Protein AF-0000000067832628 (afdb_homodimer)

pLDDT: mean 92.85, std 12.93, range [36.22, 98.94]

Structure (mmCIF, N/CA/C/O backbone):
data_AF-0000000067832628-model_v1
#
loop_
_entity.id
_entity.type
_entity.pdbx_description
1 polymer 'SnoaL-like domain-containing protein'
#
loop_
_atom_site.group_PDB
_atom_site.id
_atom_site.type_symbol
_atom_site.label_atom_id
_atom_site.label_alt_id
_atom_site.label_comp_id
_atom_site.label_asym_id
_atom_site.label_entity_id
_atom_site.label_seq_id
_atom_site.pdbx_PDB_ins_code
_atom_site.Cartn_x
_atom_site.Cartn_y
_atom_site.Cartn_z
_atom_site.occupancy
_atom_site.B_iso_or_equiv
_atom_site.auth_seq_id
_atom_site.auth_comp_id
_atom_site.auth_asym_id
_atom_site.auth_atom_id
_atom_site.pdbx_PDB_model_num
ATOM 1 N N . MET A 1 1 ? -8.328 -36.156 -9.133 1 36.62 1 MET A N 1
ATOM 2 C CA . MET A 1 1 ? -7.199 -35.406 -8.57 1 36.62 1 MET A CA 1
ATOM 3 C C . MET A 1 1 ? -7.598 -34.688 -7.281 1 36.62 1 MET A C 1
ATOM 5 O O . MET A 1 1 ? -8.711 -34.188 -7.172 1 36.62 1 MET A O 1
ATOM 9 N N . SER A 1 2 ? -7.277 -35.125 -6.055 1 39.22 2 SER A N 1
ATOM 10 C CA . SER A 1 2 ? -7.578 -34.562 -4.734 1 39.22 2 SER A CA 1
ATOM 11 C C . SER A 1 2 ? -7.492 -33.062 -4.73 1 39.22 2 SER A C 1
ATOM 13 O O . SER A 1 2 ? -6.602 -32.469 -5.355 1 39.22 2 SER A O 1
ATOM 15 N N . GLU A 1 3 ? -8.57 -32.375 -4.977 1 45.94 3 GLU A N 1
ATOM 16 C CA . GLU A 1 3 ? -8.547 -30.922 -4.805 1 45.94 3 GLU A CA 1
ATOM 17 C C . GLU A 1 3 ? -7.59 -30.516 -3.684 1 45.94 3 GLU A C 1
ATOM 19 O O . GLU A 1 3 ? -7.824 -30.828 -2.516 1 45.94 3 GLU A O 1
ATOM 24 N N . THR A 1 4 ? -6.332 -30.781 -3.787 1 56.31 4 THR A N 1
ATOM 25 C CA . THR A 1 4 ? -5.32 -30.484 -2.779 1 56.31 4 THR A CA 1
ATOM 26 C C . THR A 1 4 ? -5.664 -29.203 -2.029 1 56.31 4 THR A C 1
ATOM 28 O O . THR A 1 4 ? -5.848 -28.156 -2.643 1 56.31 4 THR A O 1
ATOM 31 N N . GLN A 1 5 ? -6.211 -29.453 -0.87 1 78 5 GLN A N 1
ATOM 32 C CA . GLN A 1 5 ? -6.613 -28.391 0.056 1 78 5 GLN A CA 1
ATOM 33 C C . GLN A 1 5 ? -5.473 -27.406 0.296 1 78 5 GLN A C 1
ATOM 35 O O . GLN A 1 5 ? -4.398 -27.797 0.759 1 78 5 GLN A O 1
ATOM 40 N N . ARG A 1 6 ? -5.449 -26.344 -0.487 1 85.94 6 ARG A N 1
ATOM 41 C CA . ARG A 1 6 ? -4.441 -25.297 -0.291 1 85.94 6 ARG A CA 1
ATOM 42 C C . ARG A 1 6 ? -4.605 -24.625 1.067 1 85.94 6 ARG A C 1
ATOM 44 O O . ARG A 1 6 ? -5.73 -24.406 1.521 1 85.94 6 ARG A O 1
ATOM 51 N N . ASP A 1 7 ? -3.395 -24.453 1.69 1 93.5 7 ASP A N 1
ATOM 52 C CA . ASP A 1 7 ? -3.432 -23.594 2.867 1 93.5 7 ASP A CA 1
ATOM 53 C C . ASP A 1 7 ? -4.059 -22.234 2.535 1 93.5 7 ASP A C 1
ATOM 55 O O . ASP A 1 7 ? -4.07 -21.828 1.376 1 93.5 7 ASP A O 1
ATOM 59 N N . VAL A 1 8 ? -4.691 -21.672 3.5 1 96.44 8 VAL A N 1
ATOM 60 C CA . VAL A 1 8 ? -5.352 -20.375 3.316 1 96.44 8 VAL A CA 1
ATOM 61 C C . VAL A 1 8 ? -4.672 -19.328 4.188 1 96.44 8 VAL A C 1
ATOM 63 O O . VAL A 1 8 ? -4.047 -19.656 5.199 1 96.44 8 VAL A O 1
ATOM 66 N N . ALA A 1 9 ? -4.715 -18.094 3.756 1 98.38 9 ALA A N 1
ATOM 67 C CA . ALA A 1 9 ? -4.152 -16.984 4.523 1 98.38 9 ALA A CA 1
ATOM 68 C C . ALA A 1 9 ? -5.102 -16.547 5.633 1 98.38 9 ALA A C 1
ATOM 70 O O . ALA A 1 9 ? -6.105 -15.875 5.371 1 98.38 9 ALA A O 1
ATOM 71 N N . ARG A 1 10 ? -4.785 -16.859 6.832 1 98 10 ARG A N 1
ATOM 72 C CA . ARG A 1 10 ? -5.629 -16.469 7.957 1 98 10 ARG A CA 1
ATOM 73 C C . ARG A 1 10 ? -5.172 -15.141 8.547 1 98 10 ARG A C 1
ATOM 75 O O . ARG A 1 10 ? -5.902 -14.516 9.32 1 98 10 ARG A O 1
ATOM 82 N N . GLU A 1 11 ? -3.949 -14.797 8.258 1 98 11 GLU A N 1
ATOM 83 C CA . GLU A 1 11 ? -3.383 -13.477 8.531 1 98 11 GLU A CA 1
ATOM 84 C C . GLU A 1 11 ? -2.824 -12.844 7.254 1 98 11 GLU A C 1
ATOM 86 O O . GLU A 1 11 ? -2.424 -13.555 6.328 1 98 11 GLU A O 1
ATOM 91 N N . PRO A 1 12 ? -2.875 -11.492 7.176 1 98.44 12 PRO A N 1
ATOM 92 C CA . PRO A 1 12 ? -2.297 -10.883 5.977 1 98.44 12 PRO A CA 1
ATOM 93 C C . PRO A 1 12 ? -0.856 -11.328 5.727 1 98.44 12 PRO A C 1
ATOM 95 O O . PRO A 1 12 ? -0.431 -11.438 4.574 1 98.44 12 PRO A O 1
ATOM 98 N N . GLU A 1 13 ? -0.08 -11.648 6.793 1 96.38 13 GLU A N 1
ATOM 99 C CA . GLU A 1 13 ? 1.323 -12.039 6.695 1 96.38 13 GLU A CA 1
ATOM 100 C C . GLU A 1 13 ? 1.474 -13.398 6.02 1 96.38 13 GLU A C 1
ATOM 102 O O . GLU A 1 13 ? 2.561 -13.75 5.559 1 96.38 13 GLU A O 1
ATOM 107 N N . ASP A 1 14 ? 0.43 -14.117 6 1 97.62 14 ASP A N 1
ATOM 108 C CA . ASP A 1 14 ? 0.481 -15.445 5.391 1 97.62 14 ASP A CA 1
ATOM 109 C C . ASP A 1 14 ? 0.56 -15.352 3.867 1 97.62 14 ASP A C 1
ATOM 111 O O . ASP A 1 14 ? 0.99 -16.297 3.203 1 97.62 14 ASP A O 1
ATOM 115 N N . LEU A 1 15 ? 0.128 -14.211 3.334 1 98.5 15 LEU A N 1
ATOM 116 C CA . LEU A 1 15 ? -0.035 -14.094 1.89 1 98.5 15 LEU A CA 1
ATOM 117 C C . LEU A 1 15 ? 1.312 -14.188 1.18 1 98.5 15 LEU A C 1
ATOM 119 O O . LEU A 1 15 ? 1.446 -14.922 0.197 1 98.5 15 LEU A O 1
ATOM 123 N N . ALA A 1 16 ? 2.293 -13.523 1.692 1 96.75 16 ALA A N 1
ATOM 124 C CA . ALA A 1 16 ? 3.609 -13.562 1.061 1 96.75 16 ALA A CA 1
ATOM 125 C C . ALA A 1 16 ? 4.207 -14.969 1.124 1 96.75 16 ALA A C 1
ATOM 127 O O . ALA A 1 16 ? 4.793 -15.445 0.15 1 96.75 16 ALA A O 1
ATOM 128 N N . ARG A 1 17 ? 4.078 -15.602 2.291 1 95.5 17 ARG A N 1
ATOM 129 C CA . ARG A 1 17 ? 4.578 -16.953 2.459 1 95.5 17 ARG A CA 1
ATOM 130 C C . ARG A 1 17 ? 3.908 -17.922 1.479 1 95.5 17 ARG A C 1
ATOM 132 O O . ARG A 1 17 ? 4.582 -18.703 0.808 1 95.5 17 ARG A O 1
ATOM 139 N N . LEU A 1 18 ? 2.627 -17.812 1.399 1 97.88 18 LEU A N 1
ATOM 140 C CA . LEU A 1 18 ? 1.878 -18.703 0.505 1 97.88 18 LEU A CA 1
ATOM 141 C C . LEU A 1 18 ? 2.211 -18.391 -0.953 1 97.88 18 LEU A C 1
ATOM 143 O O . LEU A 1 18 ? 2.283 -19.312 -1.777 1 97.88 18 LEU A O 1
ATOM 147 N N . PHE A 1 19 ? 2.369 -17.125 -1.248 1 97.94 19 PHE A N 1
ATOM 148 C CA . PHE A 1 19 ? 2.779 -16.781 -2.602 1 97.94 19 PHE A CA 1
ATOM 149 C C . PHE A 1 19 ? 4.078 -17.484 -2.975 1 97.94 19 PHE A C 1
ATOM 151 O O . PHE A 1 19 ? 4.168 -18.109 -4.035 1 97.94 19 PHE A O 1
ATOM 158 N N . ASN A 1 20 ? 5.059 -17.312 -2.137 1 96.56 20 ASN A N 1
ATOM 159 C CA . ASN A 1 20 ? 6.363 -17.922 -2.396 1 96.56 20 ASN A CA 1
ATOM 160 C C . ASN A 1 20 ? 6.27 -19.422 -2.568 1 96.56 20 ASN A C 1
ATOM 162 O O . ASN A 1 20 ? 6.859 -19.984 -3.49 1 96.56 20 ASN A O 1
ATOM 166 N N . GLU A 1 21 ? 5.543 -20.094 -1.717 1 96.75 21 GLU A N 1
ATOM 167 C CA . GLU A 1 21 ? 5.328 -21.531 -1.785 1 96.75 21 GLU A CA 1
ATOM 168 C C . GLU A 1 21 ? 4.691 -21.938 -3.111 1 96.75 21 GLU A C 1
ATOM 170 O O . GLU A 1 21 ? 5.168 -22.844 -3.783 1 96.75 21 GLU A O 1
ATOM 175 N N . ARG A 1 22 ? 3.684 -21.234 -3.465 1 97.94 22 ARG A N 1
ATOM 176 C CA . ARG A 1 22 ? 2.922 -21.594 -4.66 1 97.94 22 ARG A CA 1
ATOM 177 C C . ARG A 1 22 ? 3.715 -21.281 -5.926 1 97.94 22 ARG A C 1
ATOM 179 O O . ARG A 1 22 ? 3.652 -22.031 -6.902 1 97.94 22 ARG A O 1
ATOM 186 N N . ALA A 1 23 ? 4.383 -20.156 -5.891 1 97.44 23 ALA A N 1
ATOM 187 C CA . ALA A 1 23 ? 5.234 -19.828 -7.027 1 97.44 23 ALA A CA 1
ATOM 188 C C . ALA A 1 23 ? 6.289 -20.906 -7.262 1 97.44 23 ALA A C 1
ATOM 190 O O . ALA A 1 23 ? 6.473 -21.375 -8.391 1 97.44 23 ALA A O 1
ATOM 191 N N . ASN A 1 24 ? 6.93 -21.359 -6.223 1 97.19 24 ASN A N 1
ATOM 192 C CA . ASN A 1 24 ? 7.984 -22.359 -6.344 1 97.19 24 ASN A CA 1
ATOM 193 C C . ASN A 1 24 ? 7.422 -23.734 -6.691 1 97.19 24 ASN A C 1
ATOM 195 O O . ASN A 1 24 ? 8.117 -24.578 -7.266 1 97.19 24 ASN A O 1
ATOM 199 N N . ALA A 1 25 ? 6.184 -24.031 -6.426 1 96.62 25 ALA A N 1
ATOM 200 C CA . ALA A 1 25 ? 5.516 -25.281 -6.77 1 96.62 25 ALA A CA 1
ATOM 201 C C . ALA A 1 25 ? 4.957 -25.234 -8.188 1 96.62 25 ALA A C 1
ATOM 203 O O . ALA A 1 25 ? 4.41 -26.219 -8.68 1 96.62 25 ALA A O 1
ATOM 204 N N . GLY A 1 26 ? 5.062 -24.062 -8.797 1 97.06 26 GLY A N 1
ATOM 205 C CA . GLY A 1 26 ? 4.492 -23.891 -10.117 1 97.06 26 GLY A CA 1
ATOM 206 C C . GLY A 1 26 ? 2.975 -23.922 -10.125 1 97.06 26 GLY A C 1
ATOM 207 O O . GLY A 1 26 ? 2.357 -24.359 -11.094 1 97.06 26 GLY A O 1
ATOM 208 N N . ASP A 1 27 ? 2.363 -23.516 -9.047 1 97 27 ASP A N 1
ATOM 209 C CA . ASP A 1 27 ? 0.922 -23.609 -8.844 1 97 27 ASP A CA 1
ATOM 210 C C . ASP A 1 27 ? 0.23 -22.297 -9.203 1 97 27 ASP A C 1
ATOM 212 O O . ASP A 1 27 ? -0.172 -21.547 -8.32 1 97 27 ASP A O 1
ATOM 216 N N . ALA A 1 28 ? -0.069 -22.109 -10.461 1 97.88 28 ALA A N 1
ATOM 217 C CA . ALA A 1 28 ? -0.664 -20.875 -10.945 1 97.88 28 ALA A CA 1
ATOM 218 C C . ALA A 1 28 ? -2.033 -20.625 -10.32 1 97.88 28 ALA A C 1
ATOM 220 O O . ALA A 1 28 ? -2.342 -19.516 -9.891 1 97.88 28 ALA A O 1
ATOM 221 N N . GLU A 1 29 ? -2.82 -21.672 -10.273 1 97.94 29 GLU A N 1
ATOM 222 C CA . GLU A 1 29 ? -4.152 -21.516 -9.703 1 97.94 29 GLU A CA 1
ATOM 223 C C . GLU A 1 29 ? -4.074 -21.156 -8.219 1 97.94 29 GLU A C 1
ATOM 225 O O . GLU A 1 29 ? -4.914 -20.422 -7.707 1 97.94 29 GLU A O 1
ATOM 230 N N . GLY A 1 30 ? -3.102 -21.703 -7.527 1 98.19 30 GLY A N 1
ATOM 231 C CA . GLY A 1 30 ? -2.869 -21.328 -6.141 1 98.19 30 GLY A CA 1
ATOM 232 C C . GLY A 1 30 ? -2.514 -19.859 -5.969 1 98.19 30 GLY A C 1
ATOM 233 O O . GLY A 1 30 ? -2.926 -19.219 -4.992 1 98.19 30 GLY A O 1
ATOM 234 N N . LEU A 1 31 ? -1.683 -19.344 -6.906 1 98.5 31 LEU A N 1
ATOM 235 C CA . LEU A 1 31 ? -1.355 -17.922 -6.871 1 98.5 31 LEU A CA 1
ATOM 236 C C . LEU A 1 31 ? -2.604 -17.062 -7.086 1 98.5 31 LEU A C 1
ATOM 238 O O . LEU A 1 31 ? -2.84 -16.109 -6.348 1 98.5 31 LEU A O 1
ATOM 242 N N . VAL A 1 32 ? -3.398 -17.438 -8.07 1 98.69 32 VAL A N 1
ATOM 243 C CA . VAL A 1 32 ? -4.621 -16.703 -8.383 1 98.69 32 VAL A CA 1
ATOM 244 C C . VAL A 1 32 ? -5.531 -16.656 -7.156 1 98.69 32 VAL A C 1
ATOM 246 O O . VAL A 1 32 ? -6.156 -15.633 -6.875 1 98.69 32 VAL A O 1
ATOM 249 N N . ALA A 1 33 ? -5.555 -17.719 -6.387 1 98.5 33 ALA A N 1
ATOM 250 C CA . ALA A 1 33 ? -6.457 -17.859 -5.246 1 98.5 33 ALA A CA 1
ATOM 251 C C . ALA A 1 33 ? -6.078 -16.906 -4.125 1 98.5 33 ALA A C 1
ATOM 253 O O . ALA A 1 33 ? -6.852 -16.703 -3.184 1 98.5 33 ALA A O 1
ATOM 254 N N . LEU A 1 34 ? -4.91 -16.297 -4.184 1 98.81 34 LEU A N 1
ATOM 255 C CA . LEU A 1 34 ? -4.48 -15.344 -3.17 1 98.81 34 LEU A CA 1
ATOM 256 C C . LEU A 1 34 ? -5.07 -13.961 -3.439 1 98.81 34 LEU A C 1
ATOM 258 O O . LEU A 1 34 ? -4.902 -13.039 -2.637 1 98.81 34 LEU A O 1
ATOM 262 N N . TYR A 1 35 ? -5.766 -13.836 -4.551 1 98.88 35 TYR A N 1
ATOM 263 C CA . TYR A 1 35 ? -6.309 -12.547 -4.965 1 98.88 35 TYR A CA 1
ATOM 264 C C . TYR A 1 35 ? -7.832 -12.562 -4.945 1 98.88 35 TYR A C 1
ATOM 266 O O . TYR A 1 35 ? -8.453 -13.594 -5.211 1 98.88 35 TYR A O 1
ATOM 274 N N . GLU A 1 36 ? -8.422 -11.422 -4.652 1 98.81 36 GLU A N 1
ATOM 275 C CA . GLU A 1 36 ? -9.859 -11.258 -4.871 1 98.81 36 GLU A CA 1
ATOM 276 C C . GLU A 1 36 ? -10.211 -11.375 -6.352 1 98.81 36 GLU A C 1
ATOM 278 O O . GLU A 1 36 ? -9.367 -11.109 -7.215 1 98.81 36 GLU A O 1
ATOM 283 N N . PRO A 1 37 ? -11.438 -11.727 -6.629 1 98.5 37 PRO A N 1
ATOM 284 C CA . PRO A 1 37 ? -11.836 -11.969 -8.016 1 98.5 37 PRO A CA 1
ATOM 285 C C . PRO A 1 37 ? -11.617 -10.758 -8.922 1 98.5 37 PRO A C 1
ATOM 287 O O . PRO A 1 37 ? -11.367 -10.914 -10.117 1 98.5 37 PRO A O 1
ATOM 290 N N . GLN A 1 38 ? -11.641 -9.516 -8.352 1 98.44 38 GLN A N 1
ATOM 291 C CA . GLN A 1 38 ? -11.484 -8.312 -9.156 1 98.44 38 GLN A CA 1
ATOM 292 C C . GLN A 1 38 ? -10.18 -7.59 -8.82 1 98.44 38 GLN A C 1
ATOM 294 O O . GLN A 1 38 ? -10.078 -6.371 -8.984 1 98.44 38 GLN A O 1
ATOM 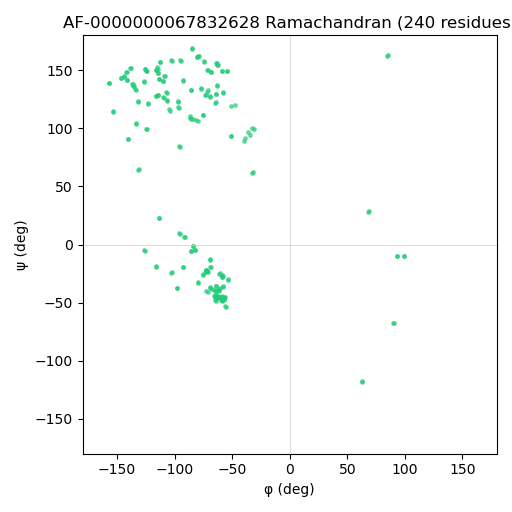299 N N . ALA A 1 39 ? -9.273 -8.391 -8.281 1 98.94 39 ALA A N 1
ATOM 300 C CA . ALA A 1 39 ? -8.008 -7.785 -7.855 1 98.94 39 ALA A CA 1
ATOM 301 C C . ALA A 1 39 ? -7.258 -7.191 -9.039 1 98.94 39 ALA A C 1
ATOM 303 O O . ALA A 1 39 ? -7.453 -7.613 -10.188 1 98.94 39 ALA A O 1
ATOM 304 N N . VAL A 1 40 ? -6.426 -6.199 -8.773 1 98.94 40 VAL A N 1
ATOM 305 C CA . VAL A 1 40 ? -5.594 -5.508 -9.758 1 98.94 40 VAL A CA 1
ATOM 306 C C . VAL A 1 40 ? -4.117 -5.75 -9.445 1 98.94 40 VAL A C 1
ATOM 308 O O . VAL A 1 40 ? -3.688 -5.602 -8.297 1 98.94 40 VAL A O 1
ATOM 311 N N . VAL A 1 41 ? -3.357 -6.207 -10.43 1 98.88 41 VAL A N 1
ATOM 312 C CA . VAL A 1 41 ? -1.919 -6.422 -10.312 1 98.88 41 VAL A CA 1
ATOM 313 C C . VAL A 1 41 ? -1.176 -5.453 -11.234 1 98.88 41 VAL A C 1
ATOM 315 O O . VAL A 1 41 ? -1.516 -5.32 -12.406 1 98.88 41 VAL A O 1
ATOM 318 N N . ALA A 1 42 ? -0.222 -4.762 -10.664 1 98.5 42 ALA A N 1
ATOM 319 C CA . ALA A 1 42 ? 0.597 -3.816 -11.422 1 98.5 42 ALA A CA 1
ATOM 320 C C . ALA A 1 42 ? 2.082 -4.129 -11.258 1 98.5 42 ALA A C 1
ATOM 322 O O . ALA A 1 42 ? 2.5 -4.672 -10.234 1 98.5 42 ALA A O 1
ATOM 323 N N . ALA A 1 43 ? 2.883 -3.848 -12.172 1 94.69 43 ALA A N 1
ATOM 324 C CA . ALA A 1 43 ? 4.34 -3.787 -12.203 1 94.69 43 ALA A CA 1
ATOM 325 C C . ALA A 1 43 ? 4.824 -2.484 -12.836 1 94.69 43 ALA A C 1
ATOM 327 O O . ALA A 1 43 ? 5.523 -2.5 -13.852 1 94.69 43 ALA A O 1
ATOM 328 N N . GLY A 1 44 ? 4.523 -1.409 -12.172 1 90.06 44 GLY A N 1
ATOM 329 C CA . GLY A 1 44 ? 4.574 -0.098 -12.797 1 90.06 44 GLY A CA 1
ATOM 330 C C . GLY A 1 44 ? 3.268 0.301 -13.453 1 90.06 44 GLY A C 1
ATOM 331 O O . GLY A 1 44 ? 2.529 1.135 -12.922 1 90.06 44 GLY A O 1
ATOM 332 N N . ASP A 1 45 ? 2.947 -0.41 -14.5 1 94.81 45 ASP A N 1
ATOM 333 C CA . ASP A 1 45 ? 1.638 -0.327 -15.141 1 94.81 45 ASP A CA 1
ATOM 334 C C . ASP A 1 45 ? 0.763 -1.519 -14.758 1 94.81 45 ASP A C 1
ATOM 336 O O . ASP A 1 45 ? 1.272 -2.559 -14.336 1 94.81 45 ASP A O 1
ATOM 340 N N . ILE A 1 46 ? -0.505 -1.278 -14.914 1 98 46 ILE A N 1
ATOM 341 C CA . ILE A 1 46 ? -1.411 -2.393 -14.656 1 98 46 ILE A CA 1
ATOM 342 C C . ILE A 1 46 ? -1.153 -3.51 -15.664 1 98 46 ILE A C 1
ATOM 344 O O . ILE A 1 46 ? -1.143 -3.271 -16.875 1 98 46 ILE A O 1
ATOM 348 N N . VAL A 1 47 ? -0.974 -4.777 -15.141 1 98.38 47 VAL A N 1
ATOM 349 C CA . VAL A 1 47 ? -0.647 -5.891 -16.031 1 98.38 47 VAL A CA 1
ATOM 350 C C . VAL A 1 47 ? -1.773 -6.922 -16 1 98.38 47 VAL A C 1
ATOM 352 O O . VAL A 1 47 ? -1.863 -7.777 -16.891 1 98.38 47 VAL A O 1
ATOM 355 N N . ALA A 1 48 ? -2.625 -6.895 -14.984 1 98.81 48 ALA A N 1
ATOM 356 C CA . ALA A 1 48 ? -3.729 -7.848 -14.891 1 98.81 48 ALA A CA 1
ATOM 357 C C . ALA A 1 48 ? -4.848 -7.309 -14.008 1 98.81 48 ALA A C 1
ATOM 359 O O . ALA A 1 48 ? -4.582 -6.684 -12.977 1 98.81 48 ALA A O 1
ATOM 360 N N . THR A 1 49 ? -6.039 -7.496 -14.367 1 98.88 49 THR A N 1
ATOM 361 C CA . THR A 1 49 ? -7.23 -7.215 -13.578 1 98.88 49 THR A CA 1
ATOM 362 C C . THR A 1 49 ? -8.188 -8.406 -13.602 1 98.88 49 THR A C 1
ATOM 364 O O . THR A 1 49 ? -8.594 -8.859 -14.672 1 98.88 49 THR A O 1
ATOM 367 N N . GLY A 1 50 ? -8.5 -8.883 -12.438 1 98.81 50 GLY A N 1
ATOM 368 C CA . GLY A 1 50 ? -9.398 -10.023 -12.328 1 98.81 50 GLY A CA 1
ATOM 369 C C . GLY A 1 50 ? -8.695 -11.359 -12.469 1 98.81 50 GLY A C 1
ATOM 370 O O . GLY A 1 50 ? -7.578 -11.422 -12.992 1 98.81 50 GLY A O 1
ATOM 371 N N . HIS A 1 51 ? -9.336 -12.406 -12.039 1 98.81 51 HIS A N 1
ATOM 372 C CA . HIS A 1 51 ? -8.742 -13.727 -11.93 1 98.81 51 HIS A CA 1
ATOM 373 C C . HIS A 1 51 ? -8.281 -14.234 -13.289 1 98.81 51 HIS A C 1
ATOM 375 O O . HIS A 1 51 ? -7.227 -14.867 -13.398 1 98.81 51 HIS A O 1
ATOM 381 N N . ASP A 1 52 ? -9.047 -13.945 -14.32 1 98.75 52 ASP A N 1
ATOM 382 C CA . ASP A 1 52 ? -8.672 -14.477 -15.625 1 98.75 52 ASP A CA 1
ATOM 383 C C . ASP A 1 52 ? -7.34 -13.898 -16.094 1 98.75 52 ASP A C 1
ATOM 385 O O . ASP A 1 52 ? -6.453 -14.641 -16.516 1 98.75 52 ASP A O 1
ATOM 389 N N . GLU A 1 53 ? -7.219 -12.555 -15.992 1 98.88 53 GLU A N 1
ATOM 390 C CA . GLU A 1 53 ? -5.965 -11.922 -16.406 1 98.88 53 GLU A CA 1
ATOM 391 C C . GLU A 1 53 ? -4.832 -12.273 -15.445 1 98.88 53 GLU A C 1
ATOM 393 O O . GLU A 1 53 ? -3.688 -12.453 -15.875 1 98.88 53 GLU A O 1
ATOM 398 N N . ILE A 1 54 ? -5.098 -12.359 -14.188 1 98.88 54 ILE A N 1
ATOM 3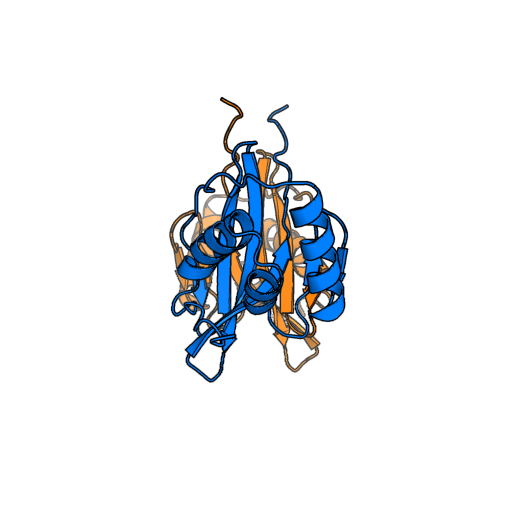99 C CA . ILE A 1 54 ? -4.078 -12.719 -13.211 1 98.88 54 ILE A CA 1
ATOM 400 C C . ILE A 1 54 ? -3.592 -14.148 -13.477 1 98.88 54 ILE A C 1
ATOM 402 O O . ILE A 1 54 ? -2.393 -14.422 -13.398 1 98.88 54 ILE A O 1
ATOM 406 N N . ARG A 1 55 ? -4.523 -15.094 -13.828 1 98.81 55 ARG A N 1
ATOM 407 C CA . ARG A 1 55 ? -4.148 -16.453 -14.188 1 98.81 55 ARG A CA 1
ATOM 408 C C . ARG A 1 55 ? -3.201 -16.469 -15.375 1 98.81 55 ARG A C 1
ATOM 410 O O . ARG A 1 55 ? -2.178 -17.156 -15.359 1 98.81 55 ARG A O 1
ATOM 417 N N . ARG A 1 56 ? -3.572 -15.719 -16.375 1 98.75 56 ARG A N 1
ATOM 418 C CA . ARG A 1 56 ? -2.711 -15.656 -17.547 1 98.75 56 ARG A CA 1
ATOM 419 C C . ARG A 1 56 ? -1.336 -15.102 -17.188 1 98.75 56 ARG A C 1
ATOM 421 O O . ARG A 1 56 ? -0.314 -15.633 -17.641 1 98.75 56 ARG A O 1
ATOM 428 N N . PHE A 1 57 ? -1.341 -14.062 -16.438 1 98.56 57 PHE A N 1
ATOM 429 C CA . PHE A 1 57 ? -0.105 -13.414 -16.016 1 98.56 57 PHE A CA 1
ATOM 430 C C . PHE A 1 57 ? 0.802 -14.406 -15.281 1 98.56 57 PHE A C 1
ATOM 432 O O . PHE A 1 57 ? 1.98 -14.531 -15.617 1 98.56 57 PHE A O 1
ATOM 439 N N . TYR A 1 58 ? 0.285 -15.172 -14.336 1 98.25 58 TYR A N 1
ATOM 440 C CA . TYR A 1 58 ? 1.122 -16.047 -13.523 1 98.25 58 TYR A CA 1
ATOM 441 C C . TYR A 1 58 ? 1.462 -17.328 -14.281 1 98.25 58 TYR A C 1
ATOM 443 O O . TYR A 1 58 ? 2.52 -17.922 -14.055 1 98.25 58 TYR A O 1
ATOM 451 N N . THR A 1 59 ? 0.525 -17.781 -15.141 1 98.5 59 THR A N 1
ATOM 452 C CA . THR A 1 59 ? 0.888 -18.891 -16 1 98.5 59 THR A CA 1
ATOM 453 C C . THR A 1 59 ? 2.119 -18.562 -16.844 1 98.5 59 THR A C 1
ATOM 455 O O . THR A 1 59 ? 3.057 -19.359 -16.922 1 98.5 59 THR A O 1
ATOM 458 N N . ASP A 1 60 ? 2.111 -17.375 -17.406 1 98.19 60 ASP A N 1
ATOM 459 C CA . ASP A 1 60 ? 3.246 -16.906 -18.203 1 98.19 60 ASP A CA 1
ATOM 460 C C . ASP A 1 60 ? 4.496 -16.766 -17.344 1 98.19 60 ASP A C 1
ATOM 462 O O . ASP A 1 60 ? 5.59 -17.156 -17.75 1 98.19 60 ASP A O 1
ATOM 466 N N . LEU A 1 61 ? 4.348 -16.172 -16.188 1 96.75 61 LEU A N 1
ATOM 467 C CA . LEU A 1 61 ? 5.477 -15.977 -15.281 1 96.75 61 LEU A CA 1
ATOM 468 C C . LEU A 1 61 ? 6.109 -17.312 -14.906 1 96.75 61 LEU A C 1
ATOM 470 O O . LEU A 1 61 ? 7.332 -17.469 -14.961 1 96.75 61 LEU A O 1
ATOM 474 N N . LEU A 1 62 ? 5.336 -18.266 -14.555 1 97.56 62 LEU A N 1
ATOM 475 C CA . LEU A 1 62 ? 5.828 -19.547 -14.062 1 97.56 62 LEU A CA 1
ATOM 476 C C . LEU A 1 62 ? 6.43 -20.375 -15.203 1 97.56 62 LEU A C 1
ATOM 478 O O . LEU A 1 62 ? 7.227 -21.281 -14.953 1 97.56 62 LEU A O 1
ATOM 482 N N . ALA A 1 63 ? 6.027 -20.078 -16.406 1 97.31 63 ALA A N 1
ATOM 483 C CA . ALA A 1 63 ? 6.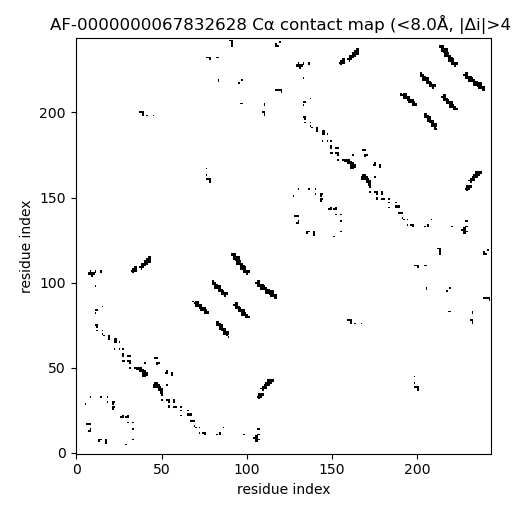637 -20.734 -17.562 1 97.31 63 ALA A CA 1
ATOM 484 C C . ALA A 1 63 ? 8.055 -20.234 -17.797 1 97.31 63 ALA A C 1
ATOM 486 O O . ALA A 1 63 ? 8.891 -20.938 -18.359 1 97.31 63 ALA A O 1
ATOM 487 N N . ARG A 1 64 ? 8.328 -19.062 -17.312 1 96.25 64 ARG A N 1
ATOM 488 C CA . ARG A 1 64 ? 9.602 -18.422 -17.578 1 96.25 64 ARG A CA 1
ATOM 489 C C . ARG A 1 64 ? 10.531 -18.516 -16.375 1 96.25 64 ARG A C 1
ATOM 491 O O . ARG A 1 64 ? 11.742 -18.328 -16.5 1 96.25 64 ARG A O 1
ATOM 498 N N . LYS A 1 65 ? 9.984 -18.656 -15.273 1 92.56 65 LYS A N 1
ATOM 499 C CA . LYS A 1 65 ? 10.734 -18.625 -14.016 1 92.56 65 LYS A CA 1
ATOM 500 C C . LYS A 1 65 ? 10.281 -19.75 -13.078 1 92.56 65 LYS A C 1
ATOM 502 O O . LYS A 1 65 ? 9.086 -20 -12.93 1 92.56 65 LYS A O 1
ATOM 507 N N . SER A 1 66 ? 11.336 -20.359 -12.453 1 90.12 66 SER A N 1
ATOM 508 C CA . SER A 1 66 ? 10.984 -21.484 -11.602 1 90.12 66 SER A CA 1
ATOM 509 C C . SER A 1 66 ? 11.539 -21.312 -10.195 1 90.12 66 SER A C 1
ATOM 511 O O . SER A 1 66 ? 11.234 -22.109 -9.305 1 90.12 66 SER A O 1
ATOM 513 N N . ASP A 1 67 ? 12.312 -20.266 -9.984 1 93 67 ASP A N 1
ATOM 514 C CA . ASP A 1 67 ? 12.906 -20.031 -8.672 1 93 67 ASP A CA 1
ATOM 515 C C . ASP A 1 67 ? 12.523 -18.641 -8.133 1 93 67 ASP A C 1
ATOM 517 O O . ASP A 1 67 ? 12.852 -17.625 -8.75 1 93 67 ASP A O 1
ATOM 521 N N . PHE A 1 68 ? 11.914 -18.672 -7.02 1 94.25 68 PHE A N 1
ATOM 522 C CA . PHE A 1 68 ? 11.461 -17.453 -6.363 1 94.25 68 PHE A CA 1
ATOM 523 C C . PHE A 1 68 ? 12.023 -17.359 -4.949 1 94.25 68 PHE A C 1
ATOM 525 O O . PHE A 1 68 ? 11.492 -17.969 -4.02 1 94.25 68 PHE A O 1
ATOM 532 N N . PRO A 1 69 ? 13.07 -16.594 -4.828 1 93.25 69 PRO A N 1
ATOM 533 C CA . PRO A 1 69 ? 13.641 -16.453 -3.486 1 93.25 69 PRO A CA 1
ATOM 534 C C . PRO A 1 69 ? 12.641 -15.891 -2.477 1 93.25 69 PRO A C 1
ATOM 536 O O . PRO A 1 69 ? 11.758 -15.109 -2.844 1 93.25 69 PRO A O 1
ATOM 539 N N . GLU A 1 70 ? 12.82 -16.297 -1.257 1 90.88 70 GLU A N 1
ATOM 540 C CA . GLU A 1 70 ? 11.969 -15.773 -0.189 1 90.88 70 GLU A CA 1
ATOM 541 C C . GLU A 1 70 ? 12.195 -14.281 0.007 1 90.88 70 GLU A C 1
ATOM 543 O O . GLU A 1 70 ? 13.336 -13.844 0.212 1 90.88 70 GLU A O 1
ATOM 548 N N . PRO A 1 71 ? 11.164 -13.547 -0.129 1 90.56 71 PRO A N 1
ATOM 549 C CA . PRO A 1 71 ? 11.336 -12.109 0.124 1 90.56 71 PRO A CA 1
ATOM 550 C C . PRO A 1 71 ? 11.461 -11.781 1.61 1 90.56 71 PRO A C 1
ATOM 552 O O . PRO A 1 71 ? 11.117 -12.609 2.459 1 90.56 71 PRO A O 1
ATOM 555 N N . GLU A 1 72 ? 12.047 -10.641 1.896 1 93.31 72 GLU A N 1
ATOM 556 C CA . GLU A 1 72 ? 11.922 -10.078 3.236 1 93.31 72 GLU A CA 1
ATOM 557 C C . GLU A 1 72 ? 10.539 -9.461 3.449 1 93.31 72 GLU A C 1
ATOM 559 O O . GLU A 1 72 ? 10.203 -8.453 2.824 1 93.31 72 GLU A O 1
ATOM 564 N N . THR A 1 73 ? 9.773 -10.086 4.297 1 94.81 73 THR A N 1
ATOM 565 C CA . THR A 1 73 ? 8.461 -9.516 4.586 1 94.81 73 THR A CA 1
ATOM 566 C C . THR A 1 73 ? 8.562 -8.469 5.691 1 94.81 73 THR A C 1
ATOM 568 O O . THR A 1 73 ? 9.289 -8.656 6.668 1 94.81 73 THR A O 1
ATOM 571 N N . LEU A 1 74 ? 7.953 -7.367 5.473 1 93.81 74 LEU A N 1
ATOM 572 C CA . LEU A 1 74 ? 7.828 -6.344 6.508 1 93.81 74 LEU A CA 1
ATOM 573 C C . LEU A 1 74 ? 6.5 -6.48 7.246 1 93.81 74 LEU A C 1
ATOM 575 O O . LEU A 1 74 ? 5.562 -7.102 6.738 1 93.81 74 LEU A O 1
ATOM 579 N N . PRO A 1 75 ? 6.445 -5.934 8.438 1 94.75 75 PRO A N 1
ATOM 580 C CA . PRO A 1 75 ? 5.191 -6.039 9.18 1 94.75 75 PRO A CA 1
ATOM 581 C C . PRO A 1 75 ? 4.004 -5.441 8.43 1 94.75 75 PRO A C 1
ATOM 583 O O . PRO A 1 75 ? 4.09 -4.32 7.922 1 94.75 75 PRO A O 1
ATOM 586 N N . ALA A 1 76 ? 2.961 -6.195 8.359 1 97.94 76 ALA A N 1
ATOM 587 C CA . ALA A 1 76 ? 1.724 -5.676 7.789 1 97.94 76 ALA A CA 1
ATOM 588 C C . ALA A 1 76 ? 1.08 -4.648 8.711 1 97.94 76 ALA A C 1
ATOM 590 O O . ALA A 1 76 ? 1.253 -4.707 9.938 1 97.94 76 ALA A O 1
ATOM 591 N N . ILE A 1 77 ? 0.387 -3.715 8.195 1 98.62 77 ILE A N 1
ATOM 592 C CA . ILE A 1 77 ? -0.414 -2.766 8.961 1 98.62 77 ILE A CA 1
ATOM 593 C C . ILE A 1 77 ? -1.898 -3.051 8.75 1 98.62 77 ILE A C 1
ATOM 595 O O . ILE A 1 77 ? -2.371 -3.086 7.613 1 98.62 77 ILE A O 1
ATOM 599 N N . ARG A 1 78 ? -2.619 -3.221 9.828 1 98.56 78 ARG A N 1
ATOM 600 C CA . ARG A 1 78 ? -4.027 -3.586 9.75 1 98.56 78 ARG A CA 1
ATOM 601 C C . ARG A 1 78 ? -4.922 -2.422 10.156 1 98.56 78 ARG A C 1
ATOM 603 O O . ARG A 1 78 ? -4.57 -1.651 11.055 1 98.56 78 ARG A O 1
ATOM 610 N N . ASN A 1 79 ? -6 -2.332 9.531 1 98.81 79 ASN A N 1
ATOM 611 C CA . ASN A 1 79 ? -7.141 -1.508 9.922 1 98.81 79 ASN A CA 1
ATOM 612 C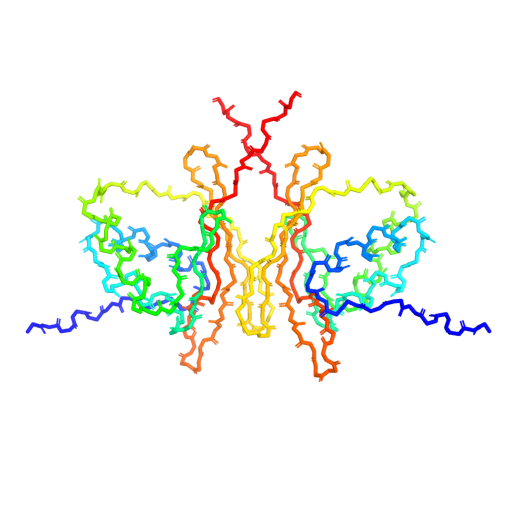 C . ASN A 1 79 ? -8.461 -2.227 9.664 1 98.81 79 ASN A C 1
ATOM 614 O O . ASN A 1 79 ? -9.031 -2.127 8.57 1 98.81 79 ASN A O 1
ATOM 618 N N . GLY A 1 80 ? -8.953 -2.996 10.75 1 97.94 80 GLY A N 1
ATOM 619 C CA . GLY A 1 80 ? -10.125 -3.828 10.547 1 97.94 80 GLY A CA 1
ATOM 620 C C . GLY A 1 80 ? -9.922 -4.918 9.516 1 97.94 80 GLY A C 1
ATOM 621 O O . GLY A 1 80 ? -9.008 -5.742 9.648 1 97.94 80 GLY A O 1
ATOM 622 N N . ASP A 1 81 ? -10.703 -4.844 8.453 1 98.5 81 ASP A N 1
ATOM 623 C CA . ASP A 1 81 ? -10.68 -5.879 7.418 1 98.5 81 ASP A CA 1
ATOM 624 C C . ASP A 1 81 ? -9.758 -5.477 6.266 1 98.5 81 ASP A C 1
ATOM 626 O O . ASP A 1 81 ? -9.812 -6.074 5.188 1 98.5 81 ASP A O 1
ATOM 630 N N . LEU A 1 82 ? -9.023 -4.438 6.43 1 98.88 82 LEU A N 1
ATOM 631 C CA . LEU A 1 82 ? -8.047 -3.969 5.453 1 98.88 82 LEU A CA 1
ATOM 632 C C . LEU A 1 82 ? -6.625 -4.105 5.996 1 98.88 82 LEU A C 1
ATOM 634 O O . LEU A 1 82 ? -6.391 -3.906 7.188 1 98.88 82 LEU A O 1
ATOM 638 N N . ALA A 1 83 ? -5.727 -4.469 5.129 1 98.88 83 ALA A N 1
ATOM 639 C CA . ALA A 1 83 ? -4.32 -4.512 5.52 1 98.88 83 ALA A CA 1
ATOM 640 C C . ALA A 1 83 ? -3.42 -4.031 4.383 1 98.88 83 ALA A C 1
ATOM 642 O O . ALA A 1 83 ? -3.727 -4.242 3.207 1 98.88 83 ALA A O 1
ATOM 643 N N . LEU A 1 84 ? -2.426 -3.34 4.719 1 98.75 84 LEU A N 1
ATOM 644 C CA . LEU A 1 84 ? -1.305 -3.018 3.842 1 98.75 84 LEU A CA 1
ATOM 645 C C . LEU A 1 84 ? -0.143 -3.98 4.07 1 98.75 84 LEU A C 1
ATOM 647 O O . LEU A 1 84 ? 0.355 -4.105 5.191 1 98.75 84 LEU A O 1
ATOM 651 N N . THR A 1 85 ? 0.242 -4.734 3.062 1 98.5 85 THR A N 1
ATOM 652 C CA . THR A 1 85 ? 1.331 -5.695 3.178 1 98.5 85 THR A CA 1
ATOM 653 C C . THR A 1 85 ? 2.523 -5.27 2.326 1 98.5 85 THR A C 1
ATOM 655 O O . THR A 1 85 ? 2.363 -4.531 1.351 1 98.5 85 THR A O 1
ATOM 658 N N . PHE A 1 86 ? 3.723 -5.766 2.688 1 96.75 86 PHE A N 1
ATOM 659 C CA . PHE A 1 86 ? 4.977 -5.352 2.07 1 96.75 86 PHE A CA 1
ATOM 660 C C . PHE A 1 86 ? 5.938 -6.527 1.956 1 96.75 86 PHE A C 1
ATOM 662 O O . PHE A 1 86 ? 6.031 -7.352 2.867 1 96.75 86 PHE A O 1
ATOM 669 N N . ALA A 1 87 ? 6.668 -6.527 0.924 1 95.44 87 ALA A N 1
ATOM 670 C CA . ALA A 1 87 ? 7.801 -7.438 0.792 1 95.44 87 ALA A CA 1
ATOM 671 C C . ALA A 1 87 ? 8.938 -6.789 -0.002 1 95.44 87 ALA A C 1
ATOM 673 O O . ALA A 1 87 ? 8.688 -6.039 -0.947 1 95.44 87 ALA A O 1
ATOM 674 N N . ARG A 1 88 ? 10.094 -7.078 0.388 1 92.81 88 ARG A N 1
ATOM 675 C CA . ARG A 1 88 ? 11.289 -6.633 -0.308 1 92.81 88 ARG A CA 1
ATOM 676 C C . ARG A 1 88 ? 11.953 -7.785 -1.06 1 92.81 88 ARG A C 1
ATOM 678 O O . ARG A 1 88 ? 12.25 -8.828 -0.471 1 92.81 88 ARG A O 1
ATOM 685 N N . LEU A 1 89 ? 12.086 -7.512 -2.279 1 88.19 89 LEU A N 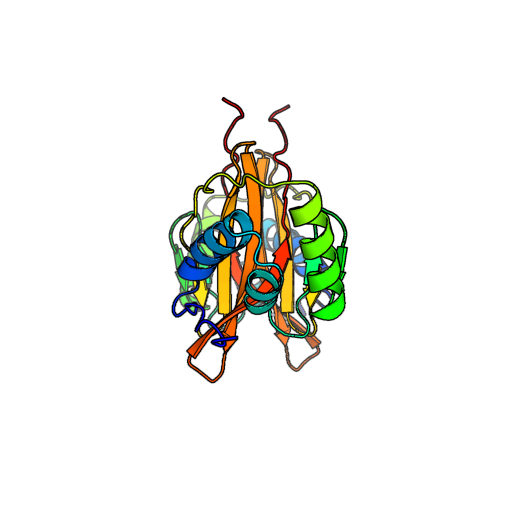1
ATOM 686 C CA . LEU A 1 89 ? 12.742 -8.5 -3.127 1 88.19 89 LEU A CA 1
ATOM 687 C C . LEU A 1 89 ? 14.258 -8.43 -2.971 1 88.19 89 LEU A C 1
ATOM 689 O O . LEU A 1 89 ? 14.789 -7.422 -2.486 1 88.19 89 LEU A O 1
ATOM 693 N N . PRO A 1 90 ? 14.961 -9.469 -3.381 1 85.12 90 PRO A N 1
ATOM 694 C CA . PRO A 1 90 ? 16.422 -9.484 -3.238 1 85.12 90 PRO A CA 1
ATOM 695 C C . PRO A 1 90 ? 17.094 -8.32 -3.961 1 85.12 90 PRO A C 1
ATOM 697 O O . PRO A 1 90 ? 18.156 -7.852 -3.527 1 85.12 90 PRO A O 1
ATOM 700 N N . ASN A 1 91 ? 16.531 -7.816 -4.992 1 83.75 91 ASN A N 1
ATOM 701 C CA . ASN A 1 91 ? 17.141 -6.723 -5.75 1 83.75 91 ASN A CA 1
ATOM 702 C C . ASN A 1 91 ? 16.828 -5.367 -5.121 1 83.75 91 ASN A C 1
ATOM 704 O O . ASN A 1 91 ? 17.172 -4.324 -5.672 1 83.75 91 ASN A O 1
ATOM 708 N N . GLY A 1 92 ? 16.062 -5.383 -4.039 1 85.31 92 GLY A N 1
ATOM 709 C CA . GLY A 1 92 ? 15.773 -4.16 -3.303 1 85.31 92 GLY A CA 1
ATOM 710 C C . GLY A 1 92 ? 14.422 -3.568 -3.637 1 85.31 92 GLY A C 1
ATOM 711 O O . GLY A 1 92 ? 13.938 -2.676 -2.938 1 85.31 92 GLY A O 1
ATOM 712 N N . ALA A 1 93 ? 13.805 -4.09 -4.652 1 87.56 93 ALA A N 1
ATOM 713 C CA . ALA A 1 93 ? 12.484 -3.604 -5.027 1 87.56 93 ALA A CA 1
ATOM 714 C C . ALA A 1 93 ? 11.438 -3.975 -3.977 1 87.56 93 ALA A C 1
ATOM 716 O O . ALA A 1 93 ? 11.578 -4.988 -3.287 1 87.56 93 ALA A O 1
ATOM 717 N N . LEU A 1 94 ? 10.484 -3.135 -3.852 1 92.88 94 LEU A N 1
ATOM 718 C CA . LEU A 1 94 ? 9.414 -3.375 -2.885 1 92.88 94 LEU A CA 1
ATOM 719 C C . LEU A 1 94 ? 8.125 -3.771 -3.59 1 92.88 94 LEU A C 1
ATOM 721 O O . LEU A 1 94 ? 7.73 -3.143 -4.574 1 92.88 94 LEU A O 1
ATOM 725 N N . SER A 1 95 ? 7.516 -4.832 -3.141 1 95.88 95 SER A N 1
ATOM 726 C CA . SER A 1 95 ? 6.105 -5.051 -3.436 1 95.88 95 SER A CA 1
ATOM 727 C C . SER A 1 95 ? 5.215 -4.492 -2.328 1 95.88 95 SER A C 1
ATOM 729 O O . SER A 1 95 ? 5.57 -4.559 -1.148 1 95.88 95 SER A O 1
ATOM 731 N N . VAL A 1 96 ? 4.129 -3.918 -2.676 1 97.25 96 VAL A N 1
ATOM 732 C CA . VAL A 1 96 ? 3.16 -3.355 -1.742 1 97.25 96 VAL A CA 1
ATOM 733 C C . VAL A 1 96 ? 1.747 -3.754 -2.162 1 97.25 96 VAL A C 1
ATOM 735 O O . VAL A 1 96 ? 1.401 -3.688 -3.344 1 97.25 96 VAL A O 1
ATOM 738 N N . GLU A 1 97 ? 0.945 -4.141 -1.216 1 98.81 97 GLU A N 1
ATOM 739 C CA . GLU A 1 97 ? -0.38 -4.641 -1.575 1 98.81 97 GLU A CA 1
ATOM 740 C C . GLU A 1 97 ? -1.431 -4.188 -0.565 1 98.81 97 GLU A C 1
ATOM 742 O O . GLU A 1 97 ? -1.134 -4.031 0.621 1 98.81 97 GLU A O 1
ATOM 747 N N . SER A 1 98 ? -2.621 -3.99 -1.012 1 98.94 98 SER A N 1
ATOM 748 C CA . SER A 1 98 ? -3.805 -3.893 -0.165 1 98.94 98 SER A CA 1
ATOM 749 C C . SER A 1 98 ? -4.547 -5.223 -0.096 1 98.94 98 SER A C 1
ATOM 751 O O . SER A 1 98 ? -4.949 -5.77 -1.126 1 98.94 98 SER A O 1
ATOM 753 N N . ALA A 1 99 ? -4.703 -5.676 1.105 1 98.94 99 ALA A N 1
ATOM 754 C CA . ALA A 1 99 ? -5.398 -6.938 1.34 1 98.94 99 ALA A CA 1
ATOM 755 C C . ALA A 1 99 ? -6.676 -6.723 2.143 1 98.94 99 ALA A C 1
ATOM 757 O O . ALA A 1 99 ? -6.773 -5.77 2.918 1 98.94 99 ALA A O 1
ATOM 758 N N . ARG A 1 100 ? -7.641 -7.602 1.895 1 98.88 100 ARG A N 1
ATOM 759 C CA . ARG A 1 100 ? -8.898 -7.539 2.629 1 98.88 100 ARG A CA 1
ATOM 760 C C . ARG A 1 100 ? -9.234 -8.891 3.264 1 98.88 100 ARG A C 1
ATOM 762 O O . ARG A 1 100 ? -9.016 -9.938 2.654 1 98.88 100 ARG A O 1
ATOM 769 N N . ARG A 1 101 ? -9.711 -8.805 4.391 1 98.75 101 ARG A N 1
ATOM 770 C CA . ARG A 1 101 ? -10.273 -9.992 5.023 1 98.75 101 ARG A CA 1
ATOM 771 C C . ARG A 1 101 ? -11.609 -10.367 4.387 1 98.75 101 ARG A C 1
ATOM 773 O O . ARG A 1 101 ? -12.484 -9.523 4.223 1 98.75 101 ARG A O 1
ATOM 780 N N . GLN A 1 102 ? -11.742 -11.602 3.996 1 98.62 102 GLN A N 1
ATOM 781 C CA . GLN A 1 102 ? -12.953 -12.117 3.363 1 98.62 102 GLN A CA 1
ATOM 782 C C . GLN A 1 102 ? -13.984 -12.539 4.406 1 98.62 102 GLN A C 1
ATOM 784 O O . GLN A 1 102 ? -13.68 -12.602 5.598 1 98.62 102 GLN A O 1
ATOM 789 N N . SER A 1 103 ? -15.148 -12.781 3.938 1 98 103 SER A N 1
ATOM 790 C CA . SER A 1 103 ? -16.25 -13.133 4.836 1 98 103 SER A CA 1
ATOM 791 C C . SER A 1 103 ? -15.945 -14.406 5.613 1 98 103 SER A C 1
ATOM 793 O O . SER A 1 103 ? -16.438 -14.602 6.723 1 98 103 SER A O 1
ATOM 795 N N . ASP A 1 104 ? -15.086 -15.273 5.09 1 97.69 104 ASP A N 1
ATOM 796 C CA . ASP A 1 104 ? -14.75 -16.531 5.758 1 97.69 104 ASP A CA 1
ATOM 797 C C . ASP A 1 104 ? -13.516 -16.359 6.648 1 97.69 104 ASP A C 1
ATOM 799 O O . ASP A 1 104 ? -12.969 -17.344 7.16 1 97.69 104 ASP A O 1
ATOM 803 N N . GLY A 1 105 ? -13.062 -15.188 6.77 1 97.94 105 GLY A N 1
ATOM 804 C CA . GLY A 1 105 ? -11.969 -14.875 7.672 1 97.94 105 GLY A CA 1
ATOM 805 C C . GLY A 1 105 ? -10.609 -14.914 6.996 1 97.94 105 GLY A C 1
ATOM 806 O O . GLY A 1 105 ? -9.609 -14.484 7.574 1 97.94 105 GLY A O 1
ATOM 807 N N . THR A 1 106 ? -10.539 -15.398 5.777 1 98.5 106 THR A N 1
ATOM 808 C CA . THR A 1 106 ? -9.266 -15.461 5.066 1 98.5 106 THR A CA 1
ATOM 809 C C . THR A 1 106 ? -8.914 -14.102 4.461 1 98.5 106 THR A C 1
ATOM 811 O O . THR A 1 106 ? -9.773 -13.211 4.383 1 98.5 106 THR A O 1
ATOM 814 N N . TRP A 1 107 ? -7.668 -13.977 4.152 1 98.88 107 TRP A N 1
ATOM 815 C CA . TRP A 1 107 ? -7.203 -12.727 3.559 1 98.88 107 TRP A CA 1
ATOM 816 C C . TRP A 1 107 ? -6.82 -12.93 2.096 1 98.88 107 TRP A C 1
ATOM 818 O O . TRP A 1 107 ? -6.242 -13.961 1.736 1 98.88 107 TRP A O 1
ATOM 828 N N . ARG A 1 108 ? -7.16 -11.938 1.274 1 98.94 108 ARG A N 1
ATOM 829 C CA . ARG A 1 108 ? -6.781 -11.914 -0.135 1 98.94 108 ARG A CA 1
ATOM 830 C C . ARG A 1 108 ? -6.34 -10.523 -0.565 1 98.94 108 ARG A C 1
ATOM 832 O O . ARG A 1 108 ? -6.801 -9.523 -0.014 1 98.94 108 ARG A O 1
ATOM 839 N N . TRP A 1 109 ? -5.461 -10.477 -1.567 1 98.94 109 TRP A N 1
ATOM 840 C CA . TRP A 1 109 ? -5.047 -9.188 -2.107 1 98.94 109 TRP A CA 1
ATOM 841 C C . TRP A 1 109 ? -6.125 -8.609 -3.014 1 98.94 109 TRP A C 1
ATOM 843 O O . TRP A 1 109 ? -6.703 -9.32 -3.84 1 98.94 109 TRP A O 1
ATOM 853 N N . ALA A 1 110 ? -6.426 -7.332 -2.84 1 98.94 110 ALA A N 1
ATOM 854 C CA . ALA A 1 110 ? -7.305 -6.582 -3.734 1 98.94 110 ALA A CA 1
ATOM 855 C C . ALA A 1 110 ? -6.496 -5.777 -4.746 1 98.94 110 ALA A C 1
ATOM 857 O O . ALA A 1 110 ? -6.945 -5.551 -5.871 1 98.94 110 ALA A O 1
ATOM 858 N N . ILE A 1 111 ? -5.422 -5.25 -4.383 1 98.94 111 ILE A N 1
ATOM 859 C CA . ILE A 1 111 ? -4.473 -4.527 -5.223 1 98.94 111 ILE A CA 1
ATOM 860 C C . ILE A 1 111 ? -3.053 -5 -4.918 1 98.94 111 ILE A C 1
ATOM 862 O O . ILE A 1 111 ? -2.678 -5.145 -3.75 1 98.94 111 ILE A O 1
ATOM 866 N N . ASP A 1 112 ? -2.26 -5.277 -5.93 1 98.88 112 ASP A N 1
ATOM 867 C CA . ASP A 1 112 ? -0.883 -5.738 -5.793 1 98.88 112 ASP A CA 1
ATOM 868 C C . ASP A 1 112 ? 0.05 -4.969 -6.727 1 98.88 112 ASP A C 1
ATOM 870 O O . ASP A 1 112 ? 0.01 -5.152 -7.941 1 98.88 112 ASP A O 1
ATOM 874 N N . GLN A 1 113 ? 0.844 -4.035 -6.195 1 98.25 113 GLN A N 1
ATOM 875 C CA . GLN A 1 113 ? 1.979 -3.449 -6.895 1 98.25 113 GLN A CA 1
ATOM 876 C C . GLN A 1 113 ? 3.24 -4.285 -6.703 1 98.25 113 GLN A C 1
ATOM 878 O O . GLN A 1 113 ? 3.844 -4.27 -5.629 1 98.25 113 GLN A O 1
ATOM 883 N N . LEU A 1 114 ? 3.674 -4.945 -7.684 1 96.06 114 LEU A N 1
ATOM 884 C CA . LEU A 1 114 ? 4.699 -5.98 -7.598 1 96.06 114 LEU A CA 1
ATOM 885 C C . LEU A 1 114 ? 6.082 -5.363 -7.414 1 96.06 114 LEU A C 1
ATOM 887 O O . LEU A 1 114 ? 6.984 -5.996 -6.863 1 96.06 114 LEU A O 1
ATOM 891 N N . LYS A 1 115 ? 6.168 -4.184 -7.883 1 90.88 115 LYS A N 1
ATOM 892 C CA . LYS A 1 115 ? 7.523 -3.635 -7.871 1 90.88 115 LYS A CA 1
ATOM 893 C C . LYS A 1 115 ? 7.496 -2.111 -7.797 1 90.88 115 LYS A C 1
ATOM 895 O O . LYS A 1 115 ? 6.996 -1.45 -8.711 1 90.88 115 LYS A O 1
ATOM 900 N N . LEU A 1 116 ? 7.953 -1.594 -6.75 1 89.69 116 LEU A N 1
ATOM 901 C CA . LEU A 1 116 ? 8.352 -0.197 -6.613 1 89.69 116 LEU A CA 1
ATOM 902 C C . LEU A 1 116 ? 9.867 -0.063 -6.602 1 89.69 116 LEU A C 1
ATOM 904 O O . LEU A 1 116 ? 10.539 -0.651 -5.754 1 89.69 116 LEU A O 1
ATOM 908 N N . LYS A 1 117 ? 10.375 0.617 -7.613 1 79.69 117 LYS A N 1
ATOM 909 C CA . LYS A 1 117 ? 11.828 0.733 -7.734 1 79.69 117 LYS A CA 1
ATOM 910 C C . LYS A 1 117 ? 12.398 1.668 -6.672 1 79.69 117 LYS A C 1
ATOM 912 O O . LYS A 1 117 ? 11.891 2.773 -6.473 1 79.69 117 LYS A O 1
ATOM 917 N N . PRO A 1 118 ? 13.453 1.095 -6.047 1 72 118 PRO A N 1
ATOM 918 C CA . PRO A 1 118 ? 14.148 2.027 -5.164 1 72 118 PRO A CA 1
ATOM 919 C C . PRO A 1 118 ? 14.891 3.123 -5.93 1 72 118 PRO A C 1
ATOM 921 O O . PRO A 1 118 ? 15.297 2.912 -7.074 1 72 118 PRO A O 1
ATOM 924 N N . VAL A 1 119 ? 14.656 4.316 -5.609 1 66.44 119 VAL A N 1
ATOM 925 C CA . VAL A 1 119 ? 15.492 5.316 -6.262 1 66.44 119 VAL A CA 1
ATOM 926 C C . VAL A 1 119 ? 16.812 5.473 -5.5 1 66.44 119 VAL A C 1
ATOM 928 O O . VAL A 1 119 ? 16.812 5.484 -4.266 1 66.44 119 VAL A O 1
ATOM 931 N N . ALA A 1 120 ? 17.797 4.918 -6.254 1 53.69 120 ALA A N 1
ATOM 932 C CA . ALA A 1 120 ? 19.156 5.027 -5.734 1 53.69 120 ALA A CA 1
ATOM 933 C C . ALA A 1 120 ? 19.453 6.453 -5.293 1 53.69 120 ALA A C 1
ATOM 935 O O . ALA A 1 120 ? 18.938 7.414 -5.871 1 53.69 120 ALA A O 1
ATOM 936 N N . LYS A 1 121 ? 19.781 6.586 -3.977 1 50.78 121 LYS A N 1
ATOM 937 C CA . LYS A 1 121 ? 20.422 7.836 -3.564 1 50.78 121 LYS A CA 1
ATOM 938 C C . LYS A 1 121 ? 21.344 8.375 -4.656 1 50.78 121 LYS A C 1
ATOM 940 O O . LYS A 1 121 ? 22.172 7.641 -5.191 1 50.78 121 LYS A O 1
ATOM 945 N N . SER A 1 122 ? 20.766 9.289 -5.484 1 36.34 122 SER A N 1
ATOM 946 C CA . SER A 1 122 ? 21.859 9.914 -6.207 1 36.34 122 SER A CA 1
ATOM 947 C C . SER A 1 122 ? 22.969 10.359 -5.254 1 36.34 122 SER A C 1
ATOM 949 O O . SER A 1 122 ? 22.688 10.797 -4.133 1 36.34 122 SER A O 1
ATOM 951 N N . MET B 1 1 ? -15.312 32.375 12.688 1 36.72 1 MET B N 1
ATOM 952 C CA . MET B 1 1 ? -14.195 31.984 11.836 1 36.72 1 MET B CA 1
ATOM 953 C C . MET B 1 1 ? -14.688 31.188 10.633 1 36.72 1 MET B C 1
ATOM 955 O O . MET B 1 1 ? -15.609 30.375 10.75 1 36.72 1 MET B O 1
ATOM 959 N N . SER B 1 2 ? -14.805 31.641 9.398 1 39.09 2 SER B N 1
ATOM 960 C CA . SER B 1 2 ? -15.25 31.016 8.164 1 39.09 2 SER B CA 1
ATOM 961 C C . SER B 1 2 ? -14.75 29.578 8.055 1 39.09 2 SER B C 1
ATOM 963 O O . SER B 1 2 ? -13.586 29.297 8.359 1 39.09 2 SER B O 1
ATOM 965 N N . GLU B 1 3 ? -15.477 28.656 8.555 1 45.81 3 GLU B N 1
ATOM 966 C CA . GLU B 1 3 ? -15.086 27.266 8.305 1 45.81 3 GLU B CA 1
ATOM 967 C C . GLU B 1 3 ? -14.43 27.109 6.938 1 45.81 3 GLU B C 1
ATOM 969 O O . GLU B 1 3 ? -15.078 27.312 5.906 1 45.81 3 GLU B O 1
ATOM 974 N N . THR B 1 4 ? -13.336 27.75 6.691 1 56.06 4 THR B N 1
ATOM 975 C CA . THR B 1 4 ? -12.617 27.703 5.418 1 56.06 4 THR B CA 1
ATOM 976 C C . THR B 1 4 ? -12.797 26.344 4.746 1 56.06 4 THR B C 1
ATOM 978 O O . THR B 1 4 ? -12.477 25.312 5.336 1 56.06 4 THR B O 1
ATOM 981 N N . GLN B 1 5 ? -13.703 26.359 3.818 1 78.12 5 GLN B N 1
ATOM 982 C CA . GLN B 1 5 ? -14.039 25.203 3.012 1 78.12 5 GLN B CA 1
ATOM 983 C C . GLN B 1 5 ? -12.789 24.578 2.398 1 78.12 5 GLN B C 1
ATOM 985 O O . GLN B 1 5 ? -12.07 25.234 1.643 1 78.12 5 GLN B O 1
ATOM 990 N N . ARG B 1 6 ? -12.234 23.594 3.086 1 85.69 6 ARG B N 1
ATOM 991 C CA . ARG B 1 6 ? -11.078 22.875 2.555 1 85.69 6 ARG B CA 1
ATOM 992 C C . ARG B 1 6 ? -11.438 22.141 1.271 1 85.69 6 ARG B C 1
ATOM 994 O O . ARG B 1 6 ? -12.531 21.578 1.156 1 85.69 6 ARG B O 1
ATOM 1001 N N . ASP B 1 7 ? -10.461 22.281 0.32 1 93.5 7 ASP B N 1
ATOM 1002 C CA . ASP B 1 7 ? -10.586 21.391 -0.831 1 93.5 7 ASP B CA 1
ATOM 1003 C C . ASP B 1 7 ? -10.68 19.938 -0.39 1 93.5 7 ASP B C 1
ATOM 1005 O O . ASP B 1 7 ? -10.234 19.578 0.704 1 93.5 7 ASP B O 1
ATOM 1009 N N . VAL B 1 8 ? -11.375 19.172 -1.16 1 96.38 8 VAL B N 1
ATOM 1010 C CA . VAL B 1 8 ? -11.555 17.766 -0.848 1 96.38 8 VAL B CA 1
ATOM 1011 C C . VAL B 1 8 ? -10.891 16.906 -1.923 1 96.38 8 VAL B C 1
ATOM 1013 O O . VAL B 1 8 ? -10.703 17.344 -3.055 1 96.38 8 VAL B O 1
ATOM 1016 N N . ALA B 1 9 ? -10.469 15.703 -1.549 1 98.38 9 ALA B N 1
ATOM 1017 C CA . ALA B 1 9 ? -9.867 14.773 -2.496 1 98.38 9 ALA B CA 1
ATOM 1018 C C . ALA B 1 9 ? -10.938 14.039 -3.297 1 98.38 9 ALA B C 1
ATOM 1020 O O . ALA B 1 9 ? -11.594 13.125 -2.783 1 98.38 9 ALA B O 1
ATOM 1021 N N . ARG B 1 10 ? -11.086 14.383 -4.531 1 98 10 ARG B N 1
ATOM 1022 C CA . ARG B 1 10 ? -12.078 13.727 -5.375 1 98 10 ARG B CA 1
ATOM 1023 C C . ARG B 1 10 ? -11.461 12.555 -6.133 1 98 10 ARG B C 1
ATOM 1025 O O . ARG B 1 10 ? -12.18 11.727 -6.691 1 98 10 ARG B O 1
ATOM 1032 N N . GLU B 1 11 ? -10.172 12.578 -6.227 1 98 11 GLU B N 1
ATOM 1033 C CA . GLU B 1 11 ? -9.367 11.461 -6.707 1 98 11 GLU B CA 1
ATOM 1034 C C . GLU B 1 11 ? -8.305 11.07 -5.68 1 98 11 GLU B C 1
ATOM 1036 O O . GLU B 1 11 ? -7.859 11.898 -4.887 1 98 11 GLU B O 1
ATOM 1041 N N . PRO B 1 12 ? -7.945 9.758 -5.648 1 98.44 12 PRO B N 1
ATOM 1042 C CA . PRO B 1 12 ? -6.895 9.391 -4.699 1 98.44 12 PRO B CA 1
ATOM 1043 C C . PRO B 1 12 ? -5.629 10.227 -4.863 1 98.44 12 PRO B C 1
ATOM 1045 O O . PRO B 1 12 ? -4.934 10.5 -3.881 1 98.44 12 PRO B O 1
ATOM 1048 N N . GLU B 1 13 ? -5.32 10.719 -6.086 1 96.44 13 GLU B N 1
ATOM 1049 C CA . GLU B 1 13 ? -4.117 11.492 -6.387 1 96.44 13 GLU B CA 1
ATOM 1050 C C . GLU B 1 13 ? -4.164 12.867 -5.727 1 96.44 13 GLU B C 1
ATOM 1052 O O . GLU B 1 13 ? -3.133 13.531 -5.594 1 96.44 13 GLU B O 1
ATOM 1057 N N . ASP B 1 14 ? -5.312 13.258 -5.375 1 97.62 14 ASP B N 1
ATOM 1058 C CA . ASP B 1 14 ? -5.457 14.57 -4.75 1 97.62 14 ASP B CA 1
ATOM 1059 C C . ASP B 1 14 ? -4.91 14.562 -3.322 1 97.62 14 ASP B C 1
ATOM 1061 O O . ASP B 1 14 ? -4.59 15.617 -2.77 1 97.62 14 ASP B O 1
ATOM 1065 N N . LEU B 1 15 ? -4.832 13.383 -2.738 1 98.5 15 LEU B N 1
ATOM 1066 C CA . LEU B 1 15 ? -4.523 13.281 -1.316 1 98.5 15 LEU B CA 1
ATOM 1067 C C . LEU B 1 15 ? -3.111 13.781 -1.027 1 98.5 15 LEU B C 1
ATOM 1069 O O . LEU B 1 15 ? -2.904 14.562 -0.098 1 98.5 15 LEU B O 1
ATOM 1073 N N . ALA B 1 16 ? -2.172 13.383 -1.827 1 96.75 16 ALA B N 1
ATOM 1074 C CA . ALA B 1 16 ? -0.794 13.82 -1.605 1 96.75 16 ALA B CA 1
ATOM 1075 C C . ALA B 1 16 ? -0.661 15.328 -1.775 1 96.75 16 ALA B C 1
ATOM 1077 O O . ALA B 1 16 ? 0.026 15.992 -0.993 1 96.75 16 ALA B O 1
ATOM 1078 N N . ARG B 1 17 ? -1.296 15.859 -2.83 1 95.56 17 ARG B N 1
ATOM 1079 C CA . ARG B 1 17 ? -1.267 17.297 -3.076 1 95.56 17 ARG B CA 1
ATOM 1080 C C . ARG B 1 17 ? -1.86 18.062 -1.899 1 95.56 17 ARG B C 1
ATOM 1082 O O . ARG B 1 17 ? -1.265 19.031 -1.42 1 95.56 17 ARG B O 1
ATOM 1089 N N . LEU B 1 18 ? -2.988 17.625 -1.453 1 97.88 18 LEU B N 1
ATOM 1090 C CA . LEU B 1 18 ? -3.658 18.281 -0.342 1 97.88 18 LEU B CA 1
ATOM 1091 C C . LEU B 1 18 ? -2.846 18.156 0.942 1 97.88 18 LEU B C 1
ATOM 1093 O O . LEU B 1 18 ? -2.789 19.078 1.747 1 97.88 18 LEU B O 1
ATOM 1097 N N . PHE B 1 19 ? -2.266 16.984 1.117 1 97.94 19 PHE B N 1
ATOM 1098 C CA . PHE B 1 19 ? -1.398 16.812 2.277 1 97.94 19 PHE B CA 1
ATOM 1099 C C . PHE B 1 19 ? -0.297 17.875 2.289 1 97.94 19 PHE B C 1
ATOM 1101 O O . PHE B 1 19 ? -0.081 18.547 3.301 1 97.94 19 PHE B O 1
ATOM 1108 N N . ASN B 1 20 ? 0.395 17.953 1.198 1 96.56 20 ASN B N 1
ATOM 1109 C CA . ASN B 1 20 ? 1.5 18.906 1.092 1 96.56 20 ASN B CA 1
ATOM 1110 C C . ASN B 1 20 ? 1.039 20.328 1.351 1 96.56 20 ASN B C 1
ATOM 1112 O O . ASN B 1 20 ? 1.69 21.078 2.086 1 96.56 20 ASN B O 1
ATOM 1116 N N . GLU B 1 21 ? -0.056 20.734 0.772 1 96.81 21 GLU B N 1
ATOM 1117 C CA . GLU B 1 21 ? -0.633 22.062 0.961 1 96.81 21 GLU B CA 1
ATOM 1118 C C . GLU B 1 21 ? -0.941 22.312 2.432 1 96.81 21 GLU B C 1
ATOM 1120 O O . GLU B 1 21 ? -0.564 23.359 2.975 1 96.81 21 GLU B O 1
ATOM 1125 N N . ARG B 1 22 ? -1.571 21.391 3.035 1 97.94 22 ARG B N 1
ATOM 1126 C CA . ARG B 1 22 ? -2.018 21.562 4.414 1 97.94 22 ARG B CA 1
ATOM 1127 C C . ARG B 1 22 ? -0.836 21.547 5.379 1 97.94 22 ARG B C 1
ATOM 1129 O O . ARG B 1 22 ? -0.816 22.281 6.363 1 97.94 22 ARG B O 1
ATOM 1136 N N . ALA B 1 23 ? 0.09 20.656 5.102 1 97.44 23 ALA B N 1
ATOM 1137 C CA . ALA B 1 23 ? 1.294 20.625 5.93 1 97.44 23 ALA B CA 1
ATOM 1138 C C . ALA B 1 23 ? 2.025 21.953 5.887 1 97.44 23 ALA B C 1
ATOM 1140 O O . ALA B 1 23 ? 2.391 22.5 6.934 1 97.44 23 ALA B O 1
ATOM 1141 N N . ASN B 1 24 ? 2.178 22.547 4.734 1 97.12 24 ASN B N 1
ATOM 1142 C CA . ASN B 1 24 ? 2.902 23.797 4.582 1 97.12 24 ASN B CA 1
ATOM 1143 C C . ASN B 1 24 ? 2.104 24.969 5.137 1 97.12 24 ASN B C 1
ATOM 1145 O O . ASN B 1 24 ? 2.678 26 5.512 1 97.12 24 ASN B O 1
ATOM 1149 N N . ALA B 1 25 ? 0.814 24.891 5.258 1 96.69 25 ALA B N 1
ATOM 1150 C CA . ALA B 1 25 ? -0.049 25.906 5.836 1 96.69 25 ALA B CA 1
ATOM 1151 C C . ALA B 1 25 ? -0.135 25.766 7.352 1 96.69 25 ALA B C 1
ATOM 1153 O O . ALA B 1 25 ? -0.774 26.578 8.023 1 96.69 25 ALA B O 1
ATOM 1154 N N . GLY B 1 26 ? 0.474 24.719 7.852 1 97.06 26 GLY B N 1
ATOM 1155 C CA . GLY B 1 26 ? 0.379 24.453 9.281 1 97.06 26 GLY B CA 1
ATOM 1156 C C . GLY B 1 26 ? -1.017 24.047 9.719 1 97.06 26 GLY B C 1
ATOM 1157 O O . GLY B 1 26 ? -1.423 24.328 10.852 1 97.06 26 GLY B O 1
ATOM 1158 N N . ASP B 1 27 ? -1.775 23.453 8.852 1 97 27 ASP B N 1
ATOM 1159 C CA . ASP B 1 27 ? -3.182 23.125 9.07 1 97 27 ASP B CA 1
ATOM 1160 C C . ASP B 1 27 ? -3.342 21.688 9.562 1 97 27 ASP B C 1
ATOM 1162 O O . ASP B 1 27 ? -3.754 20.812 8.805 1 97 27 ASP B O 1
ATOM 1166 N N . ALA B 1 28 ? -3.201 21.469 10.844 1 97.88 28 ALA B N 1
ATOM 1167 C CA . ALA B 1 28 ? -3.256 20.141 11.43 1 97.88 28 ALA B CA 1
ATOM 1168 C C . ALA B 1 28 ? -4.625 19.5 11.219 1 97.88 28 ALA B C 1
ATOM 1170 O O . ALA B 1 28 ? -4.723 18.328 10.852 1 97.88 28 ALA B O 1
ATOM 1171 N N . GLU B 1 29 ? -5.645 20.281 11.453 1 97.94 29 GLU B N 1
ATOM 1172 C CA . GLU B 1 29 ? -6.988 19.734 11.281 1 97.94 29 GLU B CA 1
ATOM 1173 C C . GLU B 1 29 ? -7.25 19.344 9.828 1 97.94 29 GLU B C 1
ATOM 1175 O O . GLU B 1 29 ? -7.957 18.375 9.555 1 97.94 29 GLU B O 1
ATOM 1180 N N . GLY B 1 30 ? -6.711 20.109 8.906 1 98.19 30 GLY B N 1
ATOM 1181 C CA . GLY B 1 30 ? -6.801 19.75 7.496 1 98.19 30 GLY B CA 1
ATOM 1182 C C . GLY B 1 30 ? -6.113 18.438 7.164 1 98.19 30 GLY B C 1
ATOM 1183 O O . GLY B 1 30 ? -6.598 17.688 6.324 1 98.19 30 GLY B O 1
ATOM 1184 N N . LEU B 1 31 ? -4.945 18.219 7.797 1 98.5 31 LEU B N 1
ATOM 1185 C CA . LEU B 1 31 ? -4.258 16.938 7.609 1 98.5 31 LEU B CA 1
ATOM 1186 C C . LEU B 1 31 ? -5.102 15.781 8.141 1 98.5 31 LEU B C 1
ATOM 1188 O O . LEU B 1 31 ? -5.266 14.766 7.461 1 98.5 31 LEU B O 1
ATOM 1192 N N . VAL B 1 32 ? -5.645 15.961 9.328 1 98.69 32 VAL B N 1
ATOM 1193 C CA . VAL B 1 32 ? -6.465 14.93 9.953 1 98.69 32 VAL B CA 1
ATOM 1194 C C . VAL B 1 32 ? -7.645 14.586 9.039 1 98.69 32 VAL B C 1
ATOM 1196 O O . VAL B 1 32 ? -8.016 13.414 8.914 1 98.69 32 VAL B O 1
ATOM 1199 N N . ALA B 1 33 ? -8.18 15.555 8.359 1 98.5 33 ALA B N 1
ATOM 1200 C CA . ALA B 1 33 ? -9.383 15.398 7.539 1 98.5 33 ALA B CA 1
ATOM 1201 C C . ALA B 1 33 ? -9.094 14.531 6.312 1 98.5 33 ALA B C 1
ATOM 1203 O O . ALA B 1 33 ? -10.023 14.086 5.633 1 98.5 33 ALA B O 1
ATOM 1204 N N . LEU B 1 34 ? -7.844 14.281 6.004 1 98.81 34 LEU B N 1
ATOM 1205 C CA . LEU B 1 34 ? -7.477 13.438 4.871 1 98.81 34 LEU B CA 1
ATOM 1206 C C . LEU B 1 34 ? -7.551 11.961 5.246 1 98.81 34 LEU B C 1
ATOM 1208 O O . LEU B 1 34 ? -7.371 11.086 4.391 1 98.81 34 LEU B O 1
ATOM 1212 N N . TYR B 1 35 ? -7.828 11.695 6.504 1 98.88 35 TYR B N 1
ATOM 1213 C CA . TYR B 1 35 ? -7.84 10.328 7.008 1 98.88 35 TYR B CA 1
ATOM 1214 C C . TYR B 1 35 ? -9.242 9.914 7.438 1 98.88 35 TYR B C 1
ATOM 1216 O O . TYR B 1 35 ? -10.016 10.75 7.922 1 98.88 35 TYR B O 1
ATOM 1224 N N . GLU B 1 36 ? -9.547 8.641 7.281 1 98.88 36 GLU B N 1
ATOM 1225 C CA . GLU B 1 36 ? -10.75 8.094 7.898 1 98.88 36 GLU B CA 1
ATOM 1226 C C . GLU B 1 36 ? -10.672 8.164 9.422 1 98.88 36 GLU B C 1
ATOM 1228 O O . GLU B 1 36 ? -9.578 8.18 9.992 1 98.88 36 GLU B O 1
ATOM 1233 N N . PRO B 1 37 ? -11.82 8.172 10.062 1 98.5 37 PRO B N 1
ATOM 1234 C CA . PRO B 1 37 ? -11.844 8.359 11.516 1 98.5 37 PRO B CA 1
ATOM 1235 C C . PRO B 1 37 ? -11.039 7.293 12.258 1 98.5 37 PRO B C 1
ATOM 1237 O O . PRO B 1 37 ? -10.508 7.555 13.344 1 98.5 37 PRO B O 1
ATOM 1240 N N . GLN B 1 38 ? -10.875 6.07 11.664 1 98.44 38 GLN B N 1
ATOM 1241 C CA . GLN B 1 38 ? -10.164 4.988 12.336 1 98.44 38 GLN B CA 1
ATOM 1242 C C . GLN B 1 38 ? -8.867 4.648 11.602 1 98.44 38 GLN B C 1
ATOM 1244 O O . GLN B 1 38 ? -8.391 3.514 11.672 1 98.44 38 GLN B O 1
ATOM 1249 N N . ALA B 1 39 ? -8.414 5.641 10.859 1 98.94 39 ALA B N 1
ATOM 1250 C CA . ALA B 1 39 ? -7.223 5.398 10.062 1 98.94 39 ALA B CA 1
ATOM 1251 C C . ALA B 1 39 ? -6.02 5.086 10.945 1 98.94 39 ALA B C 1
ATOM 1253 O O . ALA B 1 39 ? -5.98 5.488 12.109 1 98.94 39 ALA B O 1
ATOM 1254 N N . VAL B 1 40 ? -5.059 4.367 10.406 1 98.94 40 VAL B N 1
ATOM 1255 C CA . VAL B 1 40 ? -3.814 3.98 11.07 1 98.94 40 VAL B CA 1
ATOM 1256 C C . VAL B 1 40 ? -2.627 4.617 10.344 1 98.94 40 VAL B C 1
ATOM 1258 O O . VAL B 1 40 ? -2.529 4.547 9.117 1 98.94 40 VAL B O 1
ATOM 1261 N N . VAL B 1 41 ? -1.775 5.305 11.086 1 98.88 41 VAL B N 1
ATOM 1262 C CA . VAL B 1 41 ? -0.556 5.91 10.562 1 98.88 41 VAL B CA 1
ATOM 1263 C C . VAL B 1 41 ? 0.665 5.23 11.18 1 98.88 41 VAL B C 1
ATOM 1265 O O . VAL B 1 41 ? 0.736 5.055 12.398 1 98.88 41 VAL B O 1
ATOM 1268 N N . ALA B 1 42 ? 1.572 4.816 10.328 1 98.5 42 ALA B N 1
ATOM 1269 C CA . ALA B 1 42 ? 2.809 4.176 10.773 1 98.5 42 ALA B CA 1
ATOM 1270 C C . ALA B 1 42 ? 4.031 4.883 10.188 1 98.5 42 ALA B C 1
ATOM 1272 O O . ALA B 1 42 ? 3.957 5.477 9.109 1 98.5 42 ALA B O 1
ATOM 1273 N N . ALA B 1 43 ? 5.105 4.871 10.828 1 94.56 43 ALA B N 1
ATOM 1274 C CA . ALA B 1 43 ? 6.465 5.234 10.422 1 94.56 43 ALA B CA 1
ATOM 1275 C C . ALA B 1 43 ? 7.461 4.152 10.828 1 94.56 43 ALA B C 1
ATOM 1277 O O . ALA B 1 43 ? 8.398 4.414 11.578 1 94.56 43 ALA B O 1
ATOM 1278 N N . GLY B 1 44 ? 7.293 3.02 10.25 1 89.75 44 GLY B N 1
ATOM 1279 C CA . GLY B 1 44 ? 7.902 1.808 10.773 1 89.75 44 GLY B CA 1
ATOM 1280 C C . GLY B 1 44 ? 7.016 1.072 11.758 1 89.75 44 GLY B C 1
ATOM 1281 O O . GLY B 1 44 ? 6.449 0.027 11.438 1 89.75 44 GLY B O 1
ATOM 1282 N N . ASP B 1 45 ? 6.816 1.711 12.875 1 94.69 45 ASP B N 1
ATOM 1283 C CA . ASP B 1 45 ? 5.824 1.281 13.852 1 94.69 45 ASP B CA 1
ATOM 1284 C C . ASP B 1 45 ? 4.578 2.162 13.797 1 94.69 45 ASP B C 1
ATOM 1286 O O . ASP B 1 45 ? 4.629 3.285 13.289 1 94.69 45 ASP B O 1
ATOM 1290 N N . ILE B 1 46 ? 3.527 1.574 14.305 1 98 46 ILE B N 1
ATOM 1291 C CA . ILE B 1 46 ? 2.312 2.379 14.375 1 98 46 ILE B CA 1
ATOM 1292 C C . ILE B 1 46 ? 2.533 3.564 15.312 1 98 46 ILE B C 1
ATOM 1294 O O . ILE B 1 46 ? 2.965 3.389 16.453 1 98 46 ILE B O 1
ATOM 1298 N N . VAL B 1 47 ? 2.191 4.805 14.828 1 98.38 47 VAL B N 1
ATOM 1299 C CA . VAL B 1 47 ? 2.439 6 15.625 1 98.38 47 VAL B CA 1
ATOM 1300 C C . VAL B 1 47 ? 1.113 6.668 15.977 1 98.38 47 VAL B C 1
ATOM 1302 O O . VAL B 1 47 ? 1.052 7.496 16.891 1 98.38 47 VAL B O 1
ATOM 1305 N N . ALA B 1 48 ? 0.046 6.367 15.258 1 98.81 48 ALA B N 1
ATOM 1306 C CA . ALA B 1 48 ? -1.257 6.969 15.531 1 98.81 48 ALA B CA 1
ATOM 1307 C C . ALA B 1 48 ? -2.389 6.098 14.992 1 98.81 48 ALA B C 1
ATOM 1309 O O . ALA B 1 48 ? -2.275 5.527 13.906 1 98.81 48 ALA B O 1
ATOM 1310 N N . THR B 1 49 ? -3.416 5.961 15.695 1 98.88 49 THR B N 1
ATOM 1311 C CA . THR B 1 49 ? -4.66 5.32 15.281 1 98.88 49 THR B CA 1
ATOM 1312 C C . THR B 1 49 ? -5.863 6.191 15.633 1 98.88 49 THR B C 1
ATOM 1314 O O . THR B 1 49 ? -6.047 6.566 16.797 1 98.88 49 THR B O 1
ATOM 1317 N N . GLY B 1 50 ? -6.629 6.52 14.625 1 98.81 50 GLY B N 1
ATOM 1318 C CA . GLY B 1 50 ? -7.801 7.355 14.828 1 98.81 50 GLY B CA 1
ATOM 1319 C C . GLY B 1 50 ? -7.488 8.836 14.812 1 98.81 50 GLY B C 1
ATOM 1320 O O . GLY B 1 50 ? -6.336 9.234 15 1 98.81 50 GLY B O 1
ATOM 1321 N N . HIS B 1 51 ? -8.508 9.633 14.641 1 98.81 51 HIS B N 1
ATOM 1322 C CA . HIS B 1 51 ? -8.367 11.07 14.422 1 98.81 51 HIS B CA 1
ATOM 1323 C C . HIS B 1 51 ? -7.688 11.742 15.609 1 98.81 51 HIS B C 1
ATOM 1325 O O . HIS B 1 51 ? -6.871 12.648 15.43 1 98.81 51 HIS B O 1
ATOM 1331 N N . ASP B 1 52 ? -8.008 11.305 16.797 1 98.75 52 ASP B N 1
ATOM 1332 C CA . ASP B 1 52 ? -7.438 11.969 17.953 1 98.75 52 ASP B CA 1
ATOM 1333 C C . ASP B 1 52 ? -5.918 11.812 17.984 1 98.75 52 ASP B C 1
ATOM 1335 O O . ASP B 1 52 ? -5.191 12.789 18.172 1 98.75 52 ASP B O 1
ATOM 1339 N N . GLU B 1 53 ? -5.461 10.547 17.797 1 98.88 53 GLU B N 1
ATOM 1340 C CA . GLU B 1 53 ? -4.02 10.32 17.797 1 98.88 53 GLU B CA 1
ATOM 1341 C C . GLU B 1 53 ? -3.355 10.922 16.562 1 98.88 53 GLU B C 1
ATOM 1343 O O . GLU B 1 53 ? -2.236 11.438 16.641 1 98.88 53 GLU B O 1
ATOM 1348 N N . ILE B 1 54 ? -3.992 10.883 15.453 1 98.88 54 ILE B N 1
ATOM 1349 C CA . ILE B 1 54 ? -3.451 11.469 14.227 1 98.88 54 ILE B CA 1
ATOM 1350 C C . ILE B 1 54 ? -3.326 12.984 14.398 1 98.88 54 ILE B C 1
ATOM 1352 O O . ILE B 1 54 ? -2.33 13.578 13.984 1 98.88 54 ILE B O 1
ATOM 1356 N N . ARG B 1 55 ? -4.34 13.641 15.055 1 98.81 55 ARG B N 1
ATOM 1357 C CA . ARG B 1 55 ? -4.273 15.07 15.344 1 98.81 55 ARG B CA 1
ATOM 1358 C C . ARG B 1 55 ? -3.062 15.398 16.203 1 98.81 55 ARG B C 1
ATOM 1360 O O . ARG B 1 55 ? -2.322 16.344 15.914 1 98.81 55 ARG B O 1
ATOM 1367 N N . ARG B 1 56 ? -2.893 14.617 17.234 1 98.75 56 ARG B N 1
ATOM 1368 C CA . ARG B 1 56 ? -1.745 14.852 18.094 1 98.75 56 ARG B CA 1
ATOM 1369 C C . ARG B 1 56 ? -0.436 14.688 17.328 1 98.75 56 ARG B C 1
ATOM 1371 O O . ARG B 1 56 ? 0.481 15.5 17.484 1 98.75 56 ARG B O 1
ATOM 1378 N N . PHE B 1 57 ? -0.37 13.656 16.562 1 98.56 57 PHE B N 1
ATOM 1379 C CA . PHE B 1 57 ? 0.818 13.359 15.773 1 98.56 57 PHE B CA 1
ATOM 1380 C C . PHE B 1 57 ? 1.163 14.523 14.859 1 98.56 57 PHE B C 1
ATOM 1382 O O . PHE B 1 57 ? 2.303 14.992 14.844 1 98.56 57 PHE B O 1
ATOM 1389 N N . TYR B 1 58 ? 0.19 15.078 14.141 1 98.25 58 TYR B N 1
ATOM 1390 C CA . TYR B 1 58 ? 0.473 16.125 13.156 1 98.25 58 TYR B CA 1
ATOM 1391 C C . TYR B 1 58 ? 0.647 17.469 13.828 1 98.25 58 TYR B C 1
ATOM 1393 O O . TYR B 1 58 ? 1.389 18.328 13.336 1 98.25 58 TYR B O 1
ATOM 1401 N N . THR B 1 59 ? -0.096 17.688 14.945 1 98.5 59 THR B N 1
ATOM 1402 C CA . THR B 1 59 ? 0.177 18.906 15.719 1 98.5 59 THR B CA 1
ATOM 1403 C C . THR B 1 59 ? 1.642 18.953 16.141 1 98.5 59 THR B C 1
ATOM 1405 O O . THR B 1 59 ? 2.305 19.984 15.984 1 98.5 59 THR B O 1
ATOM 1408 N N . ASP B 1 60 ? 2.135 17.828 16.641 1 98.25 60 ASP B N 1
ATOM 1409 C CA . ASP B 1 60 ? 3.531 17.734 17.047 1 98.25 60 ASP B CA 1
ATOM 1410 C C . ASP B 1 60 ? 4.473 17.906 15.859 1 98.25 60 ASP B C 1
ATOM 1412 O O . ASP B 1 60 ? 5.477 18.609 15.945 1 98.25 60 ASP B O 1
ATOM 1416 N N . LEU B 1 61 ? 4.172 17.266 14.773 1 96.69 61 LEU B N 1
ATOM 1417 C CA . LEU B 1 61 ? 4.996 17.344 13.57 1 96.69 61 LEU B CA 1
ATOM 1418 C C . LEU B 1 61 ? 5.098 18.781 13.078 1 96.69 61 LEU B C 1
ATOM 1420 O O . LEU B 1 61 ? 6.191 19.266 12.781 1 96.69 61 LEU B O 1
ATOM 1424 N N . LEU B 1 62 ? 4.016 19.469 13.016 1 97.56 62 LEU B N 1
ATOM 1425 C CA . LEU B 1 62 ? 3.963 20.812 12.453 1 97.56 62 LEU B CA 1
ATOM 1426 C C . LEU B 1 62 ? 4.617 21.812 13.398 1 97.56 62 LEU B C 1
ATOM 1428 O O . LEU B 1 62 ? 5.023 22.906 12.969 1 97.56 62 LEU B O 1
ATOM 1432 N N . ALA B 1 63 ? 4.672 21.484 14.656 1 97.31 63 ALA B N 1
ATOM 1433 C CA . ALA B 1 63 ? 5.383 22.328 15.609 1 97.31 63 ALA B CA 1
ATOM 1434 C C . ALA B 1 63 ? 6.891 22.25 15.398 1 97.31 63 ALA B C 1
ATOM 1436 O O . ALA B 1 63 ? 7.621 23.188 15.719 1 97.31 63 ALA B O 1
ATOM 1437 N N . ARG B 1 64 ? 7.32 21.172 14.812 1 96.25 64 ARG B N 1
ATOM 1438 C CA . ARG B 1 64 ? 8.75 20.922 14.672 1 96.2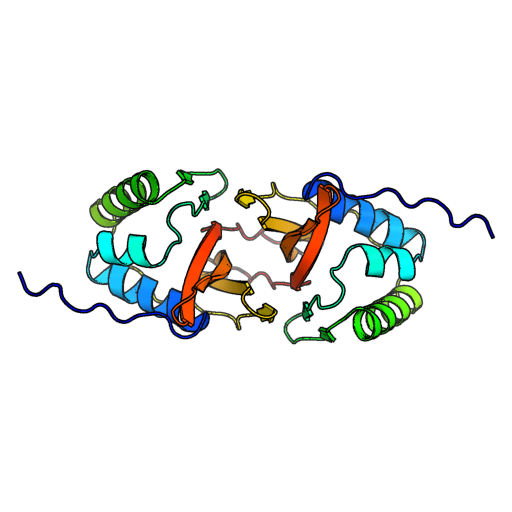5 64 ARG B CA 1
ATOM 1439 C C . ARG B 1 64 ? 9.227 21.219 13.258 1 96.25 64 ARG B C 1
ATOM 1441 O O . ARG B 1 64 ? 10.422 21.375 13.016 1 96.25 64 ARG B O 1
ATOM 1448 N N . LYS B 1 65 ? 8.359 21.172 12.367 1 92.5 65 LYS B N 1
ATOM 1449 C CA . LYS B 1 65 ? 8.688 21.312 10.953 1 92.5 65 LYS B CA 1
ATOM 1450 C C . LYS B 1 65 ? 7.695 22.203 10.234 1 92.5 65 LYS B C 1
ATOM 1452 O O . LYS B 1 65 ? 6.484 22.094 10.445 1 92.5 65 LYS B O 1
ATOM 1457 N N . SER B 1 66 ? 8.305 23.062 9.352 1 90.12 66 SER B N 1
ATOM 1458 C CA . SER B 1 66 ? 7.418 24.016 8.688 1 90.12 66 SER B CA 1
ATOM 1459 C C . SER B 1 66 ? 7.562 23.938 7.172 1 90.12 66 SER B C 1
ATOM 1461 O O . SER B 1 66 ? 6.797 24.578 6.441 1 90.12 66 SER B O 1
ATOM 1463 N N . ASP B 1 67 ? 8.5 23.156 6.707 1 92.94 67 ASP B N 1
ATOM 1464 C CA . ASP B 1 67 ? 8.727 23.031 5.27 1 92.94 67 ASP B CA 1
ATOM 1465 C C . ASP B 1 67 ? 8.609 21.578 4.812 1 92.94 67 ASP B C 1
ATOM 1467 O O . ASP B 1 67 ? 9.367 20.719 5.262 1 92.94 67 ASP B O 1
ATOM 1471 N N . PHE B 1 68 ? 7.719 21.391 3.92 1 94.31 68 PHE B N 1
ATOM 1472 C CA . PHE B 1 68 ? 7.457 20.062 3.369 1 94.31 68 PHE B CA 1
ATOM 1473 C C . PHE B 1 68 ? 7.59 20.078 1.852 1 94.31 68 PHE B C 1
ATOM 1475 O O . PHE B 1 68 ? 6.66 20.469 1.144 1 94.31 68 PHE B O 1
ATOM 1482 N N . PRO B 1 69 ? 8.734 19.625 1.404 1 93.31 69 PRO B N 1
ATOM 1483 C CA . PRO B 1 69 ? 8.906 19.594 -0.049 1 93.31 69 PRO B CA 1
ATOM 1484 C C . PRO B 1 69 ? 7.859 18.734 -0.749 1 93.31 69 PRO B C 1
ATOM 1486 O O . PRO B 1 69 ? 7.375 17.75 -0.172 1 93.31 69 PRO B O 1
ATOM 1489 N N . GLU B 1 70 ? 7.551 19.125 -1.942 1 90.94 70 GLU B N 1
ATOM 1490 C CA . GLU B 1 70 ? 6.613 18.328 -2.736 1 90.94 70 GLU B CA 1
ATOM 1491 C C . GLU B 1 70 ? 7.176 16.953 -3.053 1 90.94 70 GLU B C 1
ATOM 1493 O O . GLU B 1 70 ? 8.273 16.828 -3.596 1 90.94 70 GLU B O 1
ATOM 1498 N N . PRO B 1 71 ? 6.465 15.969 -2.656 1 90.62 71 PRO B N 1
ATOM 1499 C CA . PRO B 1 71 ? 6.938 14.633 -3.006 1 90.62 71 PRO B CA 1
ATOM 1500 C C . PRO B 1 71 ? 6.715 14.289 -4.477 1 90.62 71 PRO B C 1
ATOM 1502 O O . PRO B 1 71 ? 5.926 14.953 -5.156 1 90.62 71 PRO B O 1
ATOM 1505 N N . GLU B 1 72 ? 7.496 13.344 -4.973 1 93.44 72 GLU B N 1
ATOM 1506 C CA . GLU B 1 72 ? 7.148 12.703 -6.242 1 93.44 72 GLU B CA 1
ATOM 1507 C C . GLU B 1 72 ? 6 11.719 -6.07 1 93.44 72 GLU B C 1
ATOM 1509 O O . GLU B 1 72 ? 6.156 10.688 -5.414 1 93.44 72 GLU B O 1
ATOM 1514 N N . THR B 1 73 ? 4.871 12.055 -6.625 1 95 73 THR B N 1
ATOM 1515 C CA . THR B 1 73 ? 3.748 11.125 -6.539 1 95 73 THR B CA 1
ATOM 1516 C C . THR B 1 73 ? 3.799 10.102 -7.672 1 95 73 THR B C 1
ATOM 1518 O O . THR B 1 73 ? 4.125 10.453 -8.812 1 95 73 THR B O 1
ATOM 1521 N N . LEU B 1 74 ? 3.623 8.891 -7.336 1 94 74 LEU B N 1
ATOM 1522 C CA . LEU B 1 74 ? 3.492 7.828 -8.328 1 94 74 LEU B CA 1
ATOM 1523 C C . LEU B 1 74 ? 2.023 7.559 -8.648 1 94 74 LEU B C 1
ATOM 1525 O O . LEU B 1 74 ? 1.141 7.914 -7.863 1 94 74 LEU B O 1
ATOM 1529 N N . PRO B 1 75 ? 1.776 6.977 -9.797 1 94.94 75 PRO B N 1
ATOM 1530 C CA . PRO B 1 75 ? 0.38 6.695 -10.141 1 94.94 75 PRO B CA 1
ATOM 1531 C C . PRO B 1 75 ? -0.322 5.82 -9.109 1 94.94 75 PRO B C 1
ATOM 1533 O O . PRO B 1 75 ? 0.217 4.789 -8.695 1 94.94 75 PRO B O 1
ATOM 1536 N N . ALA B 1 76 ? -1.475 6.25 -8.719 1 97.94 76 ALA B N 1
ATOM 1537 C CA . ALA B 1 76 ? -2.295 5.43 -7.832 1 97.94 76 ALA B CA 1
ATOM 1538 C C . ALA B 1 76 ? -2.865 4.223 -8.578 1 97.94 76 ALA B C 1
ATOM 1540 O O . ALA B 1 76 ? -3.082 4.281 -9.789 1 97.94 76 ALA B O 1
ATOM 1541 N N . ILE B 1 77 ? -3.088 3.162 -7.91 1 98.69 77 ILE B N 1
ATOM 1542 C CA . ILE B 1 77 ? -3.777 1.995 -8.453 1 98.69 77 ILE B CA 1
ATOM 1543 C C . ILE B 1 77 ? -5.152 1.86 -7.801 1 98.69 77 ILE B C 1
ATOM 1545 O O . ILE B 1 77 ? -5.262 1.811 -6.574 1 98.69 77 ILE B O 1
ATOM 1549 N N . ARG B 1 78 ? -6.168 1.772 -8.617 1 98.62 78 ARG B N 1
ATOM 1550 C CA . ARG B 1 78 ? -7.539 1.731 -8.117 1 98.62 78 ARG B CA 1
ATOM 1551 C C . ARG B 1 78 ? -8.148 0.345 -8.297 1 98.62 78 ARG B C 1
ATOM 1553 O O . ARG B 1 78 ? -7.879 -0.331 -9.289 1 98.62 78 ARG B O 1
ATOM 1560 N N . ASN B 1 79 ? -8.93 -0.012 -7.379 1 98.81 79 ASN B N 1
ATOM 1561 C CA . ASN B 1 79 ? -9.852 -1.14 -7.453 1 98.81 79 ASN B CA 1
ATOM 1562 C C . ASN B 1 79 ? -11.188 -0.814 -6.793 1 98.81 79 ASN B C 1
ATOM 1564 O O . ASN B 1 79 ? -11.359 -1.022 -5.59 1 98.81 79 ASN B O 1
ATOM 1568 N N . GLY B 1 80 ? -12.164 -0.264 -7.648 1 98 80 GLY B N 1
ATOM 1569 C CA . GLY B 1 80 ? -13.414 0.208 -7.082 1 98 80 GLY B CA 1
ATOM 1570 C C . GLY B 1 80 ? -13.234 1.358 -6.105 1 98 80 GLY B C 1
ATOM 1571 O O . GLY B 1 80 ? -12.68 2.398 -6.465 1 98 80 GLY B O 1
ATOM 1572 N N . ASP B 1 81 ? -13.617 1.119 -4.871 1 98.5 81 ASP B N 1
ATOM 1573 C CA . ASP B 1 81 ? -13.578 2.162 -3.848 1 98.5 81 ASP B CA 1
ATOM 1574 C C . ASP B 1 81 ? -12.297 2.086 -3.029 1 98.5 81 ASP B C 1
ATOM 1576 O O . ASP B 1 81 ? -12.195 2.693 -1.962 1 98.5 81 ASP B O 1
ATOM 1580 N N . LEU B 1 82 ? -11.367 1.298 -3.449 1 98.88 82 LEU B N 1
ATOM 1581 C CA . LEU B 1 82 ? -10.062 1.167 -2.822 1 98.88 82 LEU B CA 1
ATOM 1582 C C . LEU B 1 82 ? -8.961 1.676 -3.748 1 98.88 82 LEU B C 1
ATOM 1584 O O . LEU B 1 82 ? -9.039 1.495 -4.965 1 98.88 82 LEU B O 1
ATOM 1588 N N . ALA B 1 83 ? -7.988 2.316 -3.172 1 98.88 83 ALA B N 1
ATOM 1589 C CA . ALA B 1 83 ? -6.824 2.734 -3.953 1 98.88 83 ALA B CA 1
ATOM 1590 C C . ALA B 1 83 ? -5.539 2.574 -3.148 1 98.88 83 ALA B C 1
ATOM 1592 O O . ALA B 1 83 ? -5.535 2.748 -1.929 1 98.88 83 ALA B O 1
ATOM 1593 N N . LEU B 1 84 ? -4.527 2.158 -3.785 1 98.75 84 LEU B N 1
ATOM 1594 C CA . LEU B 1 84 ? -3.158 2.199 -3.289 1 98.75 84 LEU B CA 1
ATOM 1595 C C . LEU B 1 84 ? -2.43 3.436 -3.805 1 98.75 84 LEU B C 1
ATOM 1597 O O . LEU B 1 84 ? -2.334 3.645 -5.016 1 98.75 84 LEU B O 1
ATOM 1601 N N . THR B 1 85 ? -2.002 4.32 -2.92 1 98.5 85 THR B N 1
ATOM 1602 C CA . THR B 1 85 ? -1.312 5.543 -3.305 1 98.5 85 THR B CA 1
ATOM 1603 C C . THR B 1 85 ? 0.146 5.508 -2.854 1 98.5 85 THR B C 1
ATOM 1605 O O . THR B 1 85 ? 0.491 4.797 -1.909 1 98.5 85 THR B O 1
ATOM 1608 N N . PHE B 1 86 ? 1.011 6.301 -3.529 1 96.75 86 PHE B N 1
ATOM 1609 C CA . PHE B 1 86 ? 2.453 6.277 -3.318 1 96.75 86 PHE B CA 1
ATOM 1610 C C . PHE B 1 86 ? 3.039 7.68 -3.439 1 96.75 86 PHE B C 1
ATOM 1612 O O . PHE B 1 86 ? 2.629 8.461 -4.305 1 96.75 86 PHE B O 1
ATOM 1619 N N . ALA B 1 87 ? 4.008 7.93 -2.65 1 95.5 87 ALA 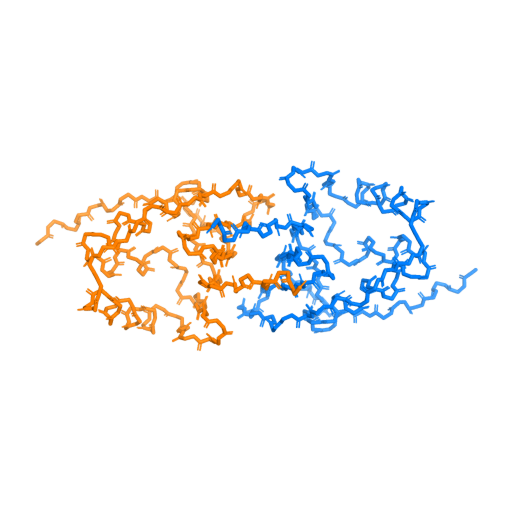B N 1
ATOM 1620 C CA . ALA B 1 87 ? 4.828 9.125 -2.818 1 95.5 87 ALA B CA 1
ATOM 1621 C C . ALA B 1 87 ? 6.273 8.859 -2.412 1 95.5 87 ALA B C 1
ATOM 1623 O O . ALA B 1 87 ? 6.531 8.109 -1.468 1 95.5 87 ALA B O 1
ATOM 1624 N N . ARG B 1 88 ? 7.148 9.445 -3.107 1 92.88 88 ARG B N 1
ATOM 1625 C CA . ARG B 1 88 ? 8.578 9.391 -2.805 1 92.88 88 ARG B CA 1
ATOM 1626 C C . ARG B 1 88 ? 9.07 10.711 -2.229 1 92.88 88 ARG B C 1
ATOM 1628 O O . ARG B 1 88 ? 8.875 11.766 -2.832 1 92.88 88 ARG B O 1
ATOM 1635 N N . LEU B 1 89 ? 9.609 10.547 -1.12 1 88.31 89 LEU B N 1
ATOM 1636 C CA . LEU B 1 89 ? 10.18 11.711 -0.458 1 88.31 89 LEU B CA 1
ATOM 1637 C C . LEU B 1 89 ? 11.539 12.055 -1.044 1 88.31 89 LEU B C 1
ATOM 1639 O O . LEU B 1 89 ? 12.172 11.219 -1.695 1 88.31 89 LEU B O 1
ATOM 1643 N N . PRO B 1 90 ? 12.016 13.266 -0.812 1 85.25 90 PRO B N 1
ATOM 1644 C CA . PRO B 1 90 ? 13.305 13.688 -1.365 1 85.25 90 PRO B CA 1
ATOM 1645 C C . PRO B 1 90 ? 14.461 12.797 -0.909 1 85.25 90 PRO B C 1
ATOM 1647 O O . PRO B 1 90 ? 15.438 12.617 -1.643 1 85.25 90 PRO B O 1
ATOM 1650 N N . ASN B 1 91 ? 14.375 12.203 0.215 1 83.69 91 ASN B N 1
ATOM 1651 C CA . ASN B 1 91 ? 15.445 11.359 0.73 1 83.69 91 ASN B CA 1
ATOM 1652 C C . ASN B 1 91 ? 15.359 9.945 0.166 1 83.69 91 ASN B C 1
ATOM 1654 O O . ASN B 1 91 ? 16.125 9.062 0.558 1 83.69 91 ASN B O 1
ATOM 1658 N N . GLY B 1 92 ? 14.367 9.695 -0.648 1 85.38 92 GLY B N 1
ATOM 1659 C CA . GLY B 1 92 ? 14.242 8.414 -1.319 1 85.38 92 GLY B CA 1
ATOM 1660 C C . GLY B 1 92 ? 13.266 7.477 -0.636 1 85.38 92 GLY B C 1
ATOM 1661 O O . GLY B 1 92 ? 12.875 6.453 -1.205 1 85.38 92 GLY B O 1
ATOM 1662 N N . ALA B 1 93 ? 12.836 7.836 0.527 1 87.62 93 ALA B N 1
ATOM 1663 C CA . ALA B 1 93 ? 11.867 7.012 1.244 1 87.62 93 ALA B CA 1
ATOM 1664 C C . ALA B 1 93 ? 10.508 7.031 0.547 1 87.62 93 ALA B C 1
ATOM 1666 O O . ALA B 1 93 ? 10.148 8.016 -0.108 1 87.62 93 ALA B O 1
ATOM 1667 N N . LEU B 1 94 ? 9.828 5.953 0.662 1 92.88 94 LEU B N 1
ATOM 1668 C CA . LEU B 1 94 ? 8.5 5.848 0.052 1 92.88 94 LEU B CA 1
ATOM 1669 C C . LEU B 1 94 ? 7.41 5.891 1.114 1 92.88 94 LEU B C 1
ATOM 1671 O O . LEU B 1 94 ? 7.512 5.219 2.143 1 92.88 94 LEU B O 1
ATOM 1675 N N . SER B 1 95 ? 6.43 6.707 0.908 1 95.88 95 SER B N 1
ATOM 1676 C CA . SER B 1 95 ? 5.16 6.527 1.607 1 95.88 95 SER B CA 1
ATOM 1677 C C . SER B 1 95 ? 4.188 5.695 0.781 1 95.88 95 SER B C 1
ATOM 1679 O O . SER B 1 95 ? 4.156 5.805 -0.446 1 95.88 95 SER B O 1
ATOM 1681 N N . VAL B 1 96 ? 3.453 4.863 1.398 1 97.25 96 VAL B N 1
ATOM 1682 C CA . VAL B 1 96 ? 2.453 4.012 0.765 1 97.25 96 VAL B CA 1
ATOM 1683 C C . VAL B 1 96 ? 1.17 4.016 1.592 1 97.25 96 VAL B C 1
ATOM 1685 O O . VAL B 1 96 ? 1.214 3.902 2.818 1 97.25 96 VAL B O 1
ATOM 1688 N N . GLU B 1 97 ? 0.057 4.129 0.935 1 98.81 97 GLU B N 1
ATOM 1689 C CA . GLU B 1 97 ? -1.188 4.254 1.686 1 98.81 97 GLU B CA 1
ATOM 1690 C C . GLU B 1 97 ? -2.318 3.482 1.009 1 98.81 97 GLU B C 1
ATOM 1692 O O . GLU B 1 97 ? -2.35 3.365 -0.218 1 98.81 97 GLU B O 1
ATOM 1697 N N . SER B 1 98 ? -3.223 2.977 1.772 1 98.94 98 SER B N 1
ATOM 1698 C CA . SER B 1 98 ? -4.527 2.514 1.305 1 98.94 98 SER B CA 1
ATOM 1699 C C . SER B 1 98 ? -5.598 3.58 1.511 1 98.94 98 SER B C 1
ATOM 1701 O O . SER B 1 98 ? -5.82 4.035 2.635 1 98.94 98 SER B O 1
ATOM 1703 N N . ALA B 1 99 ? -6.211 3.922 0.434 1 98.94 99 ALA B N 1
ATOM 1704 C CA . ALA B 1 99 ? -7.27 4.926 0.465 1 98.94 99 ALA B CA 1
ATOM 1705 C C . ALA B 1 99 ? -8.609 4.324 0.061 1 98.94 99 ALA B C 1
ATOM 1707 O O . ALA B 1 99 ? -8.664 3.354 -0.696 1 98.94 99 ALA B O 1
ATOM 1708 N N . ARG B 1 100 ? -9.672 4.906 0.618 1 98.88 100 ARG B N 1
ATOM 1709 C CA . ARG B 1 100 ? -11.023 4.461 0.284 1 98.88 100 ARG B CA 1
ATOM 1710 C C . ARG B 1 100 ? -11.891 5.629 -0.165 1 98.88 100 ARG B C 1
ATOM 1712 O O . ARG B 1 100 ? -11.812 6.723 0.398 1 98.88 100 ARG B O 1
ATOM 1719 N N . ARG B 1 101 ? -12.641 5.367 -1.101 1 98.81 101 ARG B N 1
ATOM 1720 C CA . ARG B 1 101 ? -13.68 6.32 -1.488 1 98.81 101 ARG B CA 1
ATOM 1721 C C . ARG B 1 101 ? -14.812 6.336 -0.47 1 98.81 101 ARG B C 1
ATOM 1723 O O . ARG B 1 101 ? -15.328 5.281 -0.088 1 98.81 101 ARG B O 1
ATOM 1730 N N . GLN B 1 102 ? -15.172 7.5 -0.012 1 98.62 102 GLN B N 1
ATOM 1731 C CA . GLN B 1 102 ? -16.234 7.68 0.969 1 98.62 102 GLN B CA 1
ATOM 1732 C C . GLN B 1 102 ? -17.594 7.746 0.293 1 98.62 102 GLN B C 1
ATOM 1734 O O . GLN B 1 102 ? -17.688 7.844 -0.933 1 98.62 102 GLN B O 1
ATOM 1739 N N . SER B 1 103 ? -18.609 7.684 1.091 1 98 103 SER B N 1
ATOM 1740 C CA . SER B 1 103 ? -19.969 7.672 0.569 1 98 103 SER B CA 1
ATOM 1741 C C . SER B 1 103 ? -20.266 8.945 -0.209 1 98 103 SER B C 1
ATOM 1743 O O . SER B 1 103 ? -21.109 8.945 -1.114 1 98 103 SER B O 1
ATOM 1745 N N . ASP B 1 104 ? -19.578 10.047 0.076 1 97.69 104 ASP B N 1
ATOM 1746 C CA . ASP B 1 104 ? -19.812 11.305 -0.614 1 97.69 104 ASP B CA 1
ATOM 1747 C C . ASP B 1 104 ? -18.906 11.445 -1.831 1 97.69 104 ASP B C 1
ATOM 1749 O O . ASP B 1 104 ? -18.828 12.516 -2.439 1 97.69 104 ASP B O 1
ATOM 1753 N N . GLY B 1 105 ? -18.203 10.445 -2.125 1 97.94 105 GLY B N 1
ATOM 1754 C CA . GLY B 1 105 ? -17.375 10.414 -3.32 1 97.94 105 GLY B CA 1
ATOM 1755 C C . GLY B 1 105 ? -15.945 10.859 -3.072 1 97.94 105 GLY B C 1
ATOM 1756 O O . GLY B 1 105 ? -15.078 10.703 -3.934 1 97.94 105 GLY B O 1
ATOM 1757 N N . THR B 1 106 ? -15.648 11.406 -1.908 1 98.5 106 THR B N 1
ATOM 1758 C CA . THR B 1 106 ? -14.297 11.852 -1.6 1 98.5 106 THR B CA 1
ATOM 1759 C C . THR B 1 106 ? -13.422 10.672 -1.178 1 98.5 106 THR B C 1
ATOM 1761 O O . THR B 1 106 ? -13.93 9.586 -0.889 1 98.5 106 THR B O 1
ATOM 1764 N N . TRP B 1 107 ? -12.156 10.922 -1.263 1 98.88 107 TRP B N 1
ATOM 1765 C CA . TRP B 1 107 ? -11.203 9.883 -0.884 1 98.88 107 TRP B CA 1
ATOM 1766 C C . TRP B 1 107 ? -10.484 10.25 0.41 1 98.88 107 TRP B C 1
ATOM 1768 O O . TRP B 1 107 ? -10.133 11.406 0.626 1 98.88 107 TRP B O 1
ATOM 1778 N N . ARG B 1 108 ? -10.273 9.219 1.261 1 98.94 108 ARG B N 1
ATOM 1779 C CA . ARG B 1 108 ? -9.508 9.375 2.494 1 98.94 108 ARG B CA 1
ATOM 1780 C C . ARG B 1 108 ? -8.586 8.18 2.719 1 98.94 108 ARG B C 1
ATOM 1782 O O . ARG B 1 108 ? -8.891 7.062 2.287 1 98.94 108 ARG B O 1
ATOM 1789 N N . TRP B 1 109 ? -7.484 8.43 3.42 1 98.94 109 TRP B N 1
ATOM 1790 C CA . TRP B 1 109 ? -6.586 7.328 3.76 1 98.94 109 TRP B CA 1
ATOM 1791 C C . TRP B 1 109 ? -7.148 6.504 4.914 1 98.94 109 TRP B C 1
ATOM 1793 O O . TRP B 1 109 ? -7.629 7.062 5.906 1 98.94 109 TRP B O 1
ATOM 1803 N N . ALA B 1 110 ? -7.113 5.195 4.785 1 98.94 110 ALA B N 1
ATOM 1804 C CA . ALA B 1 110 ? -7.445 4.27 5.863 1 98.94 110 ALA B CA 1
ATOM 1805 C C . ALA B 1 110 ? -6.18 3.764 6.559 1 98.94 110 ALA B C 1
ATOM 1807 O O . ALA B 1 110 ? -6.199 3.465 7.754 1 98.94 110 ALA B O 1
ATOM 1808 N N . ILE B 1 111 ? -5.16 3.541 5.875 1 98.94 111 ILE B N 1
ATOM 1809 C CA . ILE B 1 111 ? -3.844 3.154 6.367 1 98.94 111 ILE B CA 1
ATOM 1810 C C . ILE B 1 111 ? -2.768 3.992 5.68 1 98.94 111 ILE B C 1
ATOM 1812 O O . ILE B 1 111 ? -2.812 4.191 4.465 1 98.94 111 ILE B O 1
ATOM 1816 N N . ASP B 1 112 ? -1.832 4.527 6.426 1 98.88 112 ASP B N 1
ATOM 1817 C CA . ASP B 1 112 ? -0.744 5.352 5.914 1 98.88 112 ASP B CA 1
ATOM 1818 C C . ASP B 1 112 ? 0.598 4.922 6.5 1 98.88 112 ASP B C 1
ATOM 1820 O O . ASP B 1 112 ? 0.87 5.152 7.68 1 98.88 112 ASP B O 1
ATOM 1824 N N . GLN B 1 113 ? 1.44 4.211 5.734 1 98.19 113 GLN B N 1
ATOM 1825 C CA . GLN B 1 113 ? 2.848 3.998 6.047 1 98.19 113 GLN B CA 1
ATOM 1826 C C . GLN B 1 113 ? 3.709 5.148 5.531 1 98.19 113 GLN B C 1
ATOM 1828 O O . GLN B 1 113 ? 3.953 5.254 4.328 1 98.19 113 GLN B O 1
ATOM 1833 N N . LEU B 1 114 ? 4.203 5.953 6.379 1 96 114 LEU B N 1
ATOM 1834 C CA . LEU B 1 114 ? 4.824 7.227 6.043 1 96 114 LEU B CA 1
ATOM 1835 C C . LEU B 1 114 ? 6.211 7.012 5.449 1 96 114 LEU B C 1
ATOM 1837 O O . LEU B 1 114 ? 6.703 7.852 4.688 1 96 114 LEU B O 1
ATOM 1841 N N . LYS B 1 115 ? 6.754 5.938 5.809 1 90.81 115 LYS B N 1
ATOM 1842 C CA . LYS B 1 115 ? 8.141 5.785 5.379 1 90.81 115 LYS B CA 1
ATOM 1843 C C . LYS B 1 115 ? 8.516 4.309 5.258 1 90.81 115 LYS B C 1
ATOM 1845 O O . LYS B 1 115 ? 8.508 3.578 6.25 1 90.81 115 LYS B O 1
ATOM 1850 N N . LEU B 1 116 ? 8.781 3.891 4.109 1 89.44 116 LEU B N 1
ATOM 1851 C CA . LEU B 1 116 ? 9.492 2.654 3.812 1 89.44 116 LEU B CA 1
ATOM 1852 C C . LEU B 1 116 ? 10.93 2.941 3.393 1 89.44 116 LEU B C 1
ATOM 1854 O O . LEU B 1 116 ? 11.164 3.65 2.41 1 89.44 116 LEU B O 1
ATOM 1858 N N . LYS B 1 117 ? 11.852 2.486 4.219 1 79.25 117 LYS B N 1
ATOM 1859 C CA . LYS B 1 117 ? 13.25 2.787 3.957 1 79.25 117 LYS B CA 1
ATOM 1860 C C . LYS B 1 117 ? 13.766 2.021 2.74 1 79.25 117 LYS B C 1
ATOM 1862 O O . LYS B 1 117 ? 13.539 0.815 2.619 1 79.25 117 LYS B O 1
ATOM 1867 N N . PRO B 1 118 ? 14.453 2.852 1.907 1 72.31 118 PRO B N 1
ATOM 1868 C CA . PRO B 1 118 ? 15.133 2.131 0.828 1 72.31 118 PRO B CA 1
ATOM 1869 C C . PRO B 1 118 ? 16.297 1.276 1.328 1 72.31 118 PRO B C 1
ATOM 1871 O O . PRO B 1 118 ? 16.906 1.595 2.352 1 72.31 118 PRO B O 1
ATOM 1874 N N . VAL B 1 119 ? 16.297 0.055 0.978 1 67.06 119 VAL B N 1
ATOM 1875 C CA . VAL B 1 119 ? 17.5 -0.689 1.346 1 67.06 119 VAL B CA 1
ATOM 1876 C C . VAL B 1 119 ? 18.562 -0.524 0.263 1 67.06 119 VAL B C 1
ATOM 1878 O O . VAL B 1 119 ? 18.25 -0.565 -0.931 1 67.06 119 VAL B O 1
ATOM 1881 N N . ALA B 1 120 ? 19.562 0.244 0.79 1 53.66 120 ALA B N 1
ATOM 1882 C CA . ALA B 1 120 ? 20.734 0.454 -0.066 1 53.66 120 ALA B CA 1
ATOM 1883 C C . ALA B 1 120 ? 21.266 -0.87 -0.612 1 53.66 120 ALA B C 1
ATOM 1885 O O . ALA B 1 120 ? 21.141 -1.908 0.045 1 53.66 120 ALA B O 1
ATOM 1886 N N . LYS B 1 121 ? 21.25 -0.958 -1.987 1 50.88 121 LYS B N 1
ATOM 1887 C CA . LYS B 1 121 ? 22.031 -2.045 -2.57 1 50.88 121 LYS B CA 1
ATOM 1888 C C . LYS B 1 121 ? 23.312 -2.277 -1.787 1 50.88 121 LYS B C 1
ATOM 1890 O O . LYS B 1 121 ? 24.031 -1.329 -1.471 1 50.88 121 LYS B O 1
ATOM 1895 N N . SER B 1 122 ? 23.25 -3.279 -0.856 1 36.22 122 SER B N 1
ATOM 1896 C CA . SER B 1 122 ? 24.625 -3.57 -0.464 1 36.22 122 SER B CA 1
ATOM 1897 C C . SER B 1 122 ? 25.516 -3.752 -1.685 1 36.22 122 SER B C 1
ATOM 1899 O O . SER B 1 122 ? 25.078 -4.277 -2.711 1 36.22 122 SER B O 1
#

Organism: Methylorubrum extorquens (strain ATCC 14718 / DSM 1338 / JCM 2805 / NCIMB 9133 / AM1) (NCBI:txid272630)

Secondary structure (DSSP, 8-state):
---------SSTTHHHHHHHHHHHTT-HHHHHTTEEEEEEEEESEEEEEHHHHHHHHHHHHHHH----PPPEEEEEEEETTEEEEEEE-TTS-EEEEEEEE-TTS-EEEEEEEEEE------/---------SSTTHHHHHHHHHHHTT-HHHHHTTEEEEEEEEESEEEEEHHHHHHHHHHHHHHH----PPPEEEEEEEETTEEEEEEE-TTS-EEEEEEEE-TTS-EEEEEEEEEE------

Foldseek 3Di:
DPPPPQDFALDPQVLLVQCQVCLLVLNLLSNLVQADQQAWEDQPHTQAGGSVSSSVVSNVVSVVDNHADRWAWDDWDDDVQWIWTWTAGPVGWMKIFIWGQDPVSTIHTRYIHPTDDDDPPD/DPPPPQDFALDPVVLLVQCQVCLLVLNLLSNLVQADQQAWEAAPHTQAGGSVSSSVVSNVVSVVDNHADRWAWDDWDDDVQWIWTWTAGPVGWMKIFIWGQDPVSTIHTRYIHPTDDDDPPD

Nearest PDB structures (foldseek):
  2rgq-assembly1_A  TM=7.724E-01  e=3.441E-06  Nostoc punctiforme PCC 73102
  2chc-assembly1_C  TM=7.557E-01  e=1.519E-05  Mycobacterium tuberculosis H37Rv
  2chc-assembly1_A  TM=7.594E-01  e=1.519E-05  Mycobacterium tuberculosis H37Rv
  5jpu-assembly1_B  TM=5.713E-01  e=6.319E-05  Rhodococcus erythropolis
  2xh9-assembly2_B  TM=5.146E-01  e=2.739E-01  Streptomyces clavuligerus

Radius of gyration: 18.62 Å; Cα contacts (8 Å, |Δi|>4): 509; chains: 2; bounding box: 45×67×36 Å

InterPro domains:
  IPR032710 NTF2-like domain superfamily [SSF54427] (11-114)

Sequence (244 aa):
MSETQRDVAREPEDLARLFNERANAGDAEGLVALYEPQAVVAAGDIVATGHDEIRRFYTDLLARKSDFPEPETLPAIRNGDLALTFARLPNGALSVESARRQSDGTWRWAIDQLKLKPVAKSMSETQRDVAREPEDLARLFNERANAGDAEGLVALYEPQAVVAAGDIVATGHDEIRRFYTDLLARKSDF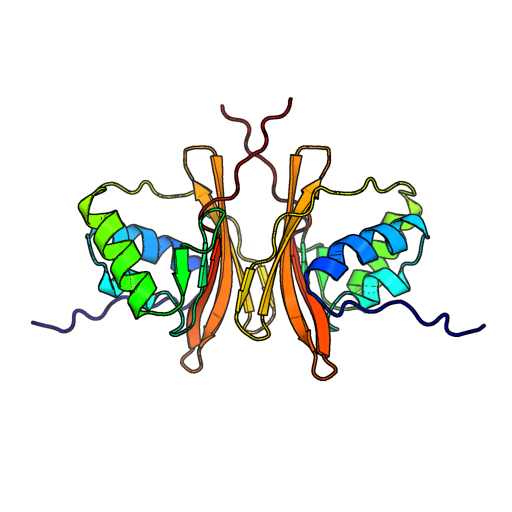PEPETLPAIRNGDLALTFARLPNGALSVESARRQSDGTWRWAIDQLKLKPVAKS

Solvent-accessible surface area (backbone atoms only — not comparable to full-atom values): 13172 Å² total; per-residue (Å²): 127,78,78,71,81,68,88,74,22,70,44,75,75,38,46,61,56,50,42,42,54,23,52,51,68,63,33,38,70,60,48,39,66,43,35,40,68,69,15,34,36,25,66,82,50,82,73,25,60,19,46,69,39,38,36,53,50,40,46,54,47,48,73,75,43,68,79,60,77,83,54,52,69,48,85,61,48,70,47,91,55,36,31,44,40,41,33,32,42,95,88,41,29,30,26,44,31,40,29,34,51,42,97,86,54,33,37,26,31,39,35,36,38,60,44,44,77,63,56,70,81,124,127,79,77,70,82,68,88,74,24,72,43,74,74,38,45,62,56,51,41,43,54,23,52,52,68,62,33,39,68,59,46,38,65,43,37,38,69,68,16,32,35,24,66,82,51,80,73,24,60,19,46,71,38,38,35,52,50,41,47,54,48,48,74,74,42,67,79,59,79,82,54,51,68,50,85,62,48,72,47,90,54,35,31,43,40,41,32,31,40,94,87,41,28,30,26,43,30,40,30,34,52,42,97,86,53,34,38,26,32,40,34,36,38,62,44,44,77,64,58,72,81,124